Protein AF-0000000075745213 (afdb_homodimer)

Structure (mmCIF, N/CA/C/O backbone):
data_AF-0000000075745213-model_v1
#
loop_
_entity.id
_entity.type
_entity.pdbx_description
1 polymer 'Glyoxalase/bleomycin resistance protein/dioxygenase'
#
loop_
_atom_site.group_PDB
_atom_site.id
_atom_site.type_symbol
_atom_site.label_atom_id
_atom_site.label_alt_id
_atom_site.label_comp_id
_atom_site.label_asym_id
_atom_site.label_entity_id
_atom_site.label_seq_id
_atom_site.pdbx_PDB_ins_code
_atom_site.Cartn_x
_atom_site.Cartn_y
_atom_site.Cartn_z
_atom_site.occupancy
_atom_site.B_iso_or_equiv
_atom_site.auth_seq_id
_atom_site.auth_comp_id
_atom_site.auth_asym_id
_atom_site.auth_atom_id
_atom_site.pdbx_PDB_model_num
ATOM 1 N N . MET A 1 1 ? 11.75 7.73 -23.688 1 23.45 1 MET A N 1
ATOM 2 C CA . MET A 1 1 ? 10.43 7.117 -23.641 1 23.45 1 MET A CA 1
ATOM 3 C C . MET A 1 1 ? 9.812 7.258 -22.25 1 23.45 1 MET A C 1
ATOM 5 O O . MET A 1 1 ? 10.445 6.922 -21.25 1 23.45 1 MET A O 1
ATOM 9 N N . GLY A 1 2 ? 9.102 8.305 -22.047 1 29.55 2 GLY A N 1
ATOM 10 C CA . GLY A 1 2 ? 8.523 8.914 -20.859 1 29.55 2 GLY A CA 1
ATOM 11 C C . GLY A 1 2 ? 7.77 7.926 -19.984 1 29.55 2 GLY A C 1
ATOM 12 O O . GLY A 1 2 ? 7.156 6.984 -20.5 1 29.55 2 GLY A O 1
ATOM 13 N N . PHE A 1 3 ? 8.359 7.555 -19 1 33.81 3 PHE A N 1
ATOM 14 C CA . PHE A 1 3 ? 7.562 6.742 -18.078 1 33.81 3 PHE A CA 1
ATOM 15 C C . PHE A 1 3 ? 6.105 7.18 -18.094 1 33.81 3 PHE A C 1
ATOM 17 O O . PHE A 1 3 ? 5.781 8.297 -17.703 1 33.81 3 PHE A O 1
ATOM 24 N N . ASP A 1 4 ? 5.555 7.051 -19.25 1 36.12 4 ASP A N 1
ATOM 25 C CA . ASP A 1 4 ? 4.125 7.324 -19.344 1 36.12 4 ASP A CA 1
ATOM 26 C C . ASP A 1 4 ? 3.359 6.633 -18.219 1 36.12 4 ASP A C 1
ATOM 28 O O . ASP A 1 4 ? 3.33 5.402 -18.141 1 36.12 4 ASP A O 1
ATOM 32 N N . ILE A 1 5 ? 3.465 7.211 -17.172 1 39.88 5 ILE A N 1
ATOM 33 C CA . ILE A 1 5 ? 2.631 6.75 -16.062 1 39.88 5 ILE A CA 1
ATOM 34 C C . ILE A 1 5 ? 1.438 5.969 -16.609 1 39.88 5 ILE A C 1
ATOM 36 O O . ILE A 1 5 ? 0.817 5.184 -15.891 1 39.88 5 ILE A O 1
ATOM 40 N N . TRP A 1 6 ? 1.142 6.477 -17.828 1 39.31 6 TRP A N 1
ATOM 41 C CA . TRP A 1 6 ? -0.02 5.941 -18.531 1 39.31 6 TRP A CA 1
ATOM 42 C C . TRP A 1 6 ? 0.169 4.465 -18.859 1 39.31 6 TRP A C 1
ATOM 44 O O . TRP A 1 6 ? -0.769 3.793 -19.297 1 39.31 6 TRP A O 1
ATOM 54 N N . ARG A 1 7 ? 1.381 4.242 -19.047 1 41.44 7 ARG A N 1
ATOM 55 C CA . ARG A 1 7 ? 1.422 2.814 -19.359 1 41.44 7 ARG A CA 1
ATOM 56 C C . ARG A 1 7 ? 1.083 1.982 -18.125 1 41.44 7 ARG A C 1
ATOM 58 O O . ARG A 1 7 ? 1.632 0.895 -17.938 1 41.44 7 ARG A O 1
ATOM 65 N N . LEU A 1 8 ? 1.161 2.66 -16.922 1 46.31 8 LEU A N 1
ATOM 66 C CA . LEU A 1 8 ? 0.442 1.821 -15.969 1 46.31 8 LEU A CA 1
ATOM 67 C C . LEU A 1 8 ? -0.716 1.098 -16.656 1 46.31 8 LEU A C 1
ATOM 69 O O . LEU A 1 8 ? -1.605 1.736 -17.219 1 46.31 8 LEU A O 1
ATOM 73 N N . PRO A 1 9 ? -0.281 0.034 -17.297 1 44.06 9 PRO A N 1
ATOM 74 C CA . PRO A 1 9 ? -0.785 -0.887 -18.312 1 44.06 9 PRO A CA 1
ATOM 75 C C . PRO A 1 9 ? -2.287 -1.132 -18.203 1 44.06 9 PRO A C 1
ATOM 77 O O . PRO A 1 9 ? -2.875 -0.896 -17.141 1 44.06 9 PRO A O 1
ATOM 80 N N . SER A 1 10 ? -2.822 -1.479 -19.203 1 49.84 10 SER A N 1
ATOM 81 C CA . SER A 1 10 ? -4.039 -2.211 -19.547 1 49.84 10 SER A CA 1
ATOM 82 C C . SER A 1 10 ? -4.484 -3.105 -18.391 1 49.84 10 SER A C 1
ATOM 84 O O . SER A 1 10 ? -5.66 -3.447 -18.281 1 49.84 10 SER A O 1
ATOM 86 N N . ILE A 1 11 ? -3.418 -3.191 -17.578 1 55 11 ILE A N 1
ATOM 87 C CA . ILE A 1 11 ? -3.803 -4.098 -16.5 1 55 11 ILE A CA 1
ATOM 88 C C . ILE A 1 11 ? -4.766 -3.387 -15.539 1 55 11 ILE A C 1
ATOM 90 O O . ILE A 1 11 ? -5.688 -4.008 -15.008 1 55 11 ILE A O 1
ATOM 94 N N . PHE A 1 12 ? -4.395 -2.082 -15.289 1 56.53 12 PHE A N 1
ATOM 95 C CA . PHE A 1 12 ? -5.23 -1.345 -14.359 1 56.53 12 PHE A CA 1
ATOM 96 C C . PHE A 1 12 ? -6.48 -0.815 -15.047 1 56.53 12 PHE A C 1
ATOM 98 O O . PHE A 1 12 ? -7.449 -0.43 -14.391 1 56.53 12 PHE A O 1
ATOM 105 N N . THR A 1 13 ? -6.27 -0.576 -16.266 1 52.66 13 THR A N 1
ATOM 106 C CA . THR A 1 13 ? -7.41 -0.065 -17.016 1 52.66 13 THR A CA 1
ATOM 107 C C . THR A 1 13 ? -8.344 -1.203 -17.422 1 52.66 13 THR A C 1
ATOM 109 O O . THR A 1 13 ? -9.43 -0.962 -17.938 1 52.66 13 THR A O 1
ATOM 112 N N . SER A 1 14 ? -7.719 -2.381 -17.328 1 49.06 14 SER A N 1
ATOM 113 C CA . SER A 1 14 ? -8.641 -3.445 -17.719 1 49.06 14 SER A CA 1
ATOM 114 C C . SER A 1 14 ? -9.773 -3.576 -16.703 1 49.06 14 SER A C 1
ATOM 116 O O . SER A 1 14 ? -9.57 -3.391 -15.5 1 49.06 14 SER A O 1
ATOM 118 N N . THR A 1 15 ? -10.867 -3.188 -17.141 1 48.25 15 THR A N 1
ATOM 119 C CA . THR A 1 15 ? -12.125 -3.398 -16.422 1 48.25 15 THR A CA 1
ATOM 120 C C . THR A 1 15 ? -12.094 -4.707 -15.641 1 48.25 15 THR A C 1
ATOM 122 O O . THR A 1 15 ? -12.961 -4.957 -14.805 1 48.25 15 THR A O 1
ATOM 125 N N . ALA A 1 16 ? -11.195 -5.402 -15.945 1 49.12 16 ALA A N 1
ATOM 126 C CA . ALA A 1 16 ? -11.281 -6.715 -15.305 1 49.12 16 ALA A CA 1
ATOM 127 C C . ALA A 1 16 ? -11.047 -6.602 -13.797 1 49.12 16 ALA A C 1
ATOM 129 O O . ALA A 1 16 ? -11.602 -7.387 -13.023 1 49.12 16 ALA A O 1
ATOM 130 N N . TRP A 1 17 ? -10.359 -5.496 -13.484 1 57.81 17 TRP A N 1
ATOM 131 C CA . TRP A 1 17 ? -10.086 -5.426 -12.047 1 57.81 17 TRP A CA 1
ATOM 132 C C . TRP A 1 17 ? -11.062 -4.484 -11.359 1 57.81 17 TRP A C 1
ATOM 134 O O . TRP A 1 17 ? -11.07 -4.375 -10.133 1 57.81 17 TRP A O 1
ATOM 144 N N . GLY A 1 18 ? -11.812 -3.896 -12.234 1 60.19 18 GLY A N 1
ATOM 145 C CA . GLY A 1 18 ? -12.836 -3.018 -11.68 1 60.19 18 GLY A CA 1
ATOM 146 C C . GLY A 1 18 ? -12.281 -1.675 -11.234 1 60.19 18 GLY A C 1
ATOM 147 O O . GLY A 1 18 ? -12.953 -0.932 -10.516 1 60.19 18 GLY A O 1
ATOM 148 N N . TRP A 1 19 ? -10.984 -1.483 -11.617 1 65.38 19 TRP A N 1
ATOM 149 C CA . TRP A 1 19 ? -10.445 -0.188 -11.211 1 65.38 19 TRP A CA 1
ATOM 150 C C . TRP A 1 19 ? -10.734 0.875 -12.266 1 65.38 19 TRP A C 1
ATOM 152 O O . TRP A 1 19 ? -10.641 0.607 -13.469 1 65.38 19 TRP A O 1
ATOM 162 N N . HIS A 1 20 ? -11.297 1.911 -11.789 1 69.75 20 HIS A N 1
ATOM 163 C CA . HIS A 1 20 ? -11.57 3.037 -12.672 1 69.75 20 HIS A CA 1
ATOM 164 C C . HIS A 1 20 ? -10.773 4.27 -12.266 1 69.75 20 HIS A C 1
ATOM 166 O O . HIS A 1 20 ? -10.844 4.707 -11.117 1 69.75 20 HIS A O 1
ATOM 172 N N . LYS A 1 21 ? -10.016 4.645 -13.305 1 73.94 21 LYS A N 1
ATOM 173 C CA . LYS A 1 21 ? -9.25 5.863 -13.07 1 73.94 21 LYS A CA 1
ATOM 174 C C . LYS A 1 21 ? -10.164 7.066 -12.891 1 73.94 21 LYS A C 1
ATOM 176 O O . LYS A 1 21 ? -11.141 7.227 -13.625 1 73.94 21 LYS A O 1
ATOM 181 N N . ARG A 1 22 ? -9.734 7.867 -11.891 1 75.5 22 ARG A N 1
ATOM 182 C CA . ARG A 1 22 ? -10.453 9.133 -11.75 1 75.5 22 ARG A CA 1
ATOM 183 C C . ARG A 1 22 ? -10.102 10.094 -12.883 1 75.5 22 ARG A C 1
ATOM 185 O O . ARG A 1 22 ? -8.93 10.242 -13.234 1 75.5 22 ARG A O 1
ATOM 192 N N . THR A 1 23 ? -11.109 10.664 -13.375 1 69.06 23 THR A N 1
ATOM 193 C CA . THR A 1 23 ? -10.93 11.523 -14.547 1 69.06 23 THR A CA 1
ATOM 194 C C . THR A 1 23 ? -10.453 12.906 -14.133 1 69.06 23 THR A C 1
ATOM 196 O O . THR A 1 23 ? -9.773 13.594 -14.906 1 69.06 23 THR A O 1
ATOM 199 N N . SER A 1 24 ? -10.781 13.305 -13.023 1 71.88 24 SER A N 1
ATOM 200 C CA . SER A 1 24 ? -10.438 14.664 -12.617 1 71.88 24 SER A CA 1
ATOM 201 C C . SER A 1 24 ? -9.156 14.68 -11.789 1 71.88 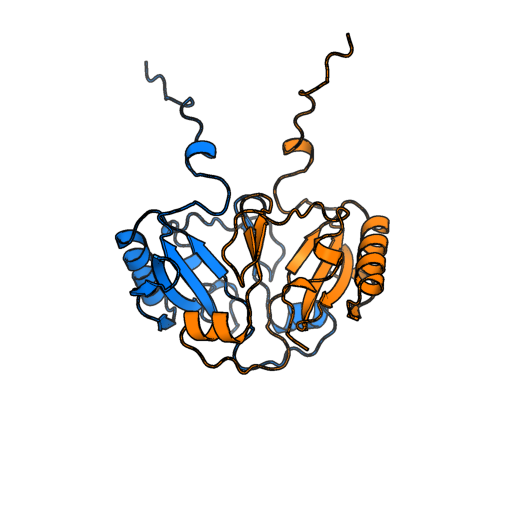24 SER A C 1
ATOM 203 O O . SER A 1 24 ? -9.188 14.484 -10.57 1 71.88 24 SER A O 1
ATOM 205 N N . ALA A 1 25 ? -8.047 14.258 -12.344 1 68.88 25 ALA A N 1
ATOM 206 C CA . ALA A 1 25 ? -6.785 14.297 -11.609 1 68.88 25 ALA A CA 1
ATOM 207 C C . ALA A 1 25 ? -5.797 15.25 -12.273 1 68.88 25 ALA A C 1
ATOM 209 O O . ALA A 1 25 ? -5.82 15.43 -13.492 1 68.88 25 ALA A O 1
ATOM 210 N N . PRO A 1 26 ? -5.027 15.891 -11.367 1 73.19 26 PRO A N 1
ATOM 211 C CA . PRO A 1 26 ? -3.973 16.719 -11.953 1 73.19 26 PRO A CA 1
ATOM 212 C C . PRO A 1 26 ? -3.045 15.938 -12.875 1 73.19 26 PRO A C 1
ATOM 214 O O . PRO A 1 26 ? -2.971 14.711 -12.789 1 73.19 26 PRO A O 1
ATOM 217 N N . PRO A 1 27 ? -2.449 16.703 -13.75 1 75.69 27 PRO A N 1
ATOM 218 C CA . PRO A 1 27 ? -1.494 16.031 -14.633 1 75.69 27 PRO A CA 1
ATOM 219 C C . PRO A 1 27 ? -0.355 15.359 -13.867 1 75.69 27 PRO A C 1
ATOM 221 O O . PRO A 1 27 ? 0.088 15.875 -12.836 1 75.69 27 PRO A O 1
ATOM 224 N N . GLY A 1 28 ? 0.018 14.188 -14.281 1 76.38 28 GLY A N 1
ATOM 225 C CA . GLY A 1 28 ? 1.191 13.531 -13.727 1 76.38 28 GLY A CA 1
ATOM 226 C C . GLY A 1 28 ? 0.86 12.547 -12.625 1 76.38 28 GLY A C 1
ATOM 227 O O . GLY A 1 28 ? 1.749 11.875 -12.094 1 76.38 28 GLY A O 1
ATOM 228 N N . ILE A 1 29 ? -0.406 12.656 -12.242 1 80.56 29 ILE A N 1
ATOM 229 C CA . ILE A 1 29 ? -0.808 11.703 -11.211 1 80.56 29 ILE A CA 1
ATOM 230 C C . ILE A 1 29 ? -2.143 11.062 -11.594 1 80.56 29 ILE A C 1
ATOM 232 O O . ILE A 1 29 ? -2.992 11.711 -12.211 1 80.56 29 ILE A O 1
ATOM 236 N N . ALA A 1 30 ? -2.324 9.781 -11.305 1 80.06 30 ALA A N 1
ATOM 237 C CA . ALA A 1 30 ? -3.58 9.07 -11.508 1 80.06 30 ALA A CA 1
ATOM 238 C C . ALA A 1 30 ? -4.109 8.508 -10.188 1 80.06 30 ALA A C 1
ATOM 240 O O . ALA A 1 30 ? -3.342 7.984 -9.375 1 80.06 30 ALA A O 1
ATOM 241 N N . PHE A 1 31 ? -5.367 8.711 -10.078 1 82.31 31 PHE A N 1
ATOM 242 C CA . PHE A 1 31 ? -6.023 8.18 -8.891 1 82.31 31 PHE A CA 1
ATOM 243 C C . PHE A 1 31 ? -6.984 7.055 -9.258 1 82.31 31 PHE A C 1
ATOM 245 O O . PHE A 1 31 ? -7.754 7.18 -10.211 1 82.31 31 PHE A O 1
ATOM 252 N N . PHE A 1 32 ? -6.918 5.98 -8.453 1 78.56 32 PHE A N 1
ATOM 253 C CA . PHE A 1 32 ? -7.836 4.855 -8.555 1 78.56 32 PHE A CA 1
ATOM 254 C C . PHE A 1 32 ? -8.547 4.613 -7.23 1 78.56 32 PHE A C 1
ATOM 256 O O . PHE A 1 32 ? -7.953 4.074 -6.293 1 78.56 32 PHE A O 1
ATOM 263 N N . PRO A 1 33 ? -9.82 5.043 -7.277 1 75.44 33 PRO A N 1
ATOM 264 C CA . PRO A 1 33 ? -10.578 4.746 -6.059 1 75.44 33 PRO A CA 1
ATOM 265 C C . PRO A 1 33 ? -10.742 3.246 -5.82 1 75.44 33 PRO A C 1
ATOM 267 O O . PRO A 1 33 ? -11.008 2.492 -6.758 1 75.44 33 PRO A O 1
ATOM 270 N N . LEU A 1 34 ? -10.375 2.918 -4.676 1 73.56 34 LEU A N 1
ATOM 271 C CA . LEU A 1 34 ? -10.609 1.552 -4.219 1 73.56 34 LEU A CA 1
ATOM 272 C C . LEU A 1 34 ? -11.75 1.503 -3.209 1 73.56 34 LEU A C 1
ATOM 274 O O . LEU A 1 34 ? -12.633 2.361 -3.225 1 73.56 34 LEU A O 1
ATOM 278 N N . GLN A 1 35 ? -11.875 0.386 -2.615 1 66.25 35 GLN A N 1
ATOM 279 C CA . GLN A 1 35 ? -12.938 0.296 -1.618 1 66.25 35 GLN A CA 1
ATOM 280 C C . GLN A 1 35 ? -12.5 0.915 -0.293 1 66.25 35 GLN A C 1
ATOM 282 O O . GLN A 1 35 ? -11.953 0.226 0.569 1 66.25 35 GLN A O 1
ATOM 287 N N . GLY A 1 36 ? -12.672 2.334 -0.126 1 66.38 36 GLY A N 1
ATOM 288 C CA . GLY A 1 36 ? -12.359 3.051 1.101 1 66.38 36 GLY A CA 1
ATOM 289 C C . GLY A 1 36 ? -10.984 3.688 1.087 1 66.38 36 GLY A C 1
ATOM 290 O O . GLY A 1 36 ? -10.617 4.41 2.018 1 66.38 36 GLY A O 1
ATOM 291 N N . SER A 1 37 ? -10.203 3.365 0.161 1 77.06 37 SER A N 1
ATOM 292 C CA . SER A 1 37 ? -8.914 3.992 -0.078 1 77.06 37 SER A CA 1
ATOM 293 C C . SER A 1 37 ? -8.688 4.25 -1.564 1 77.06 37 SER A C 1
ATOM 295 O O . SER A 1 37 ? -9.57 3.998 -2.383 1 77.06 37 SER A O 1
ATOM 297 N N . TRP A 1 38 ? -7.562 4.973 -1.826 1 80.44 38 TRP A N 1
ATOM 298 C CA . TRP A 1 38 ? -7.203 5.227 -3.217 1 80.44 38 TRP A CA 1
ATOM 299 C C . TRP A 1 38 ? -5.777 4.766 -3.504 1 80.44 38 TRP A C 1
ATOM 301 O O . TRP A 1 38 ? -4.93 4.754 -2.609 1 80.44 38 TRP A O 1
ATOM 311 N N . LEU A 1 39 ? -5.633 4.316 -4.652 1 81.06 39 LEU A N 1
ATOM 312 C CA . LEU A 1 39 ? -4.293 4.113 -5.195 1 81.06 39 LEU A CA 1
ATOM 313 C C . LEU A 1 39 ? -3.895 5.277 -6.102 1 81.06 39 LEU A C 1
ATOM 315 O O . LEU A 1 39 ? -4.625 5.625 -7.027 1 81.06 39 LEU A O 1
ATOM 319 N N . ALA A 1 40 ? -2.84 5.855 -5.73 1 85.06 40 ALA A N 1
ATOM 320 C CA . ALA A 1 40 ? -2.295 6.914 -6.578 1 85.06 40 ALA A CA 1
ATOM 321 C C . ALA A 1 40 ? -1.027 6.449 -7.289 1 85.06 40 ALA A C 1
ATOM 323 O O . ALA A 1 40 ? -0.173 5.793 -6.684 1 85.06 40 ALA A O 1
ATOM 324 N N . LEU A 1 41 ? -0.998 6.738 -8.523 1 83.81 41 LEU A N 1
ATOM 325 C CA . LEU A 1 41 ? 0.211 6.488 -9.305 1 83.81 41 LEU A CA 1
ATOM 326 C C . LEU A 1 41 ? 0.922 7.797 -9.641 1 83.81 41 LEU A C 1
ATOM 328 O O . LEU A 1 41 ? 0.308 8.719 -10.172 1 83.81 41 LEU A O 1
ATOM 332 N N . TYR A 1 42 ? 2.096 7.801 -9.32 1 87.56 42 TYR A N 1
ATOM 333 C CA . TYR A 1 42 ? 2.918 9 -9.406 1 87.56 42 TYR A CA 1
ATOM 334 C C . TYR A 1 42 ? 4.344 8.656 -9.82 1 87.56 42 TYR A C 1
ATOM 336 O O . TYR A 1 42 ? 4.805 7.535 -9.602 1 87.56 42 TYR A O 1
ATOM 344 N N . ARG A 1 43 ? 4.977 9.602 -10.523 1 87.62 43 ARG A N 1
ATOM 345 C CA . ARG A 1 43 ? 6.363 9.352 -10.898 1 87.62 43 ARG A CA 1
ATOM 346 C C . ARG A 1 43 ? 7.242 9.18 -9.664 1 87.62 43 ARG A C 1
ATOM 348 O O . ARG A 1 43 ? 7.102 9.922 -8.695 1 87.62 43 ARG A O 1
ATOM 355 N N . ARG A 1 44 ? 8.148 8.234 -9.781 1 90.88 44 ARG A N 1
ATOM 356 C CA . ARG A 1 44 ? 9.055 7.922 -8.688 1 90.88 44 ARG A CA 1
ATOM 357 C C . ARG A 1 44 ? 9.805 9.164 -8.227 1 90.88 44 ARG A C 1
ATOM 359 O O . ARG A 1 44 ? 9.867 9.453 -7.023 1 90.88 44 ARG A O 1
ATOM 366 N N . GLU A 1 45 ? 10.398 9.922 -9.188 1 92.69 45 GLU A N 1
ATOM 367 C CA . GLU A 1 45 ? 11.195 11.102 -8.859 1 92.69 45 GLU A CA 1
ATOM 368 C C . GLU A 1 45 ? 10.344 12.164 -8.18 1 92.69 45 GLU A C 1
ATOM 370 O O . GLU A 1 45 ? 10.805 12.844 -7.262 1 92.69 45 GLU A O 1
ATOM 375 N N . GLU A 1 46 ? 9.156 12.289 -8.625 1 91.19 46 GLU A N 1
ATOM 376 C CA . GLU A 1 46 ? 8.266 13.289 -8.047 1 91.19 46 GLU A CA 1
ATOM 377 C C . GLU A 1 46 ? 7.828 12.898 -6.637 1 91.19 46 GLU A C 1
ATOM 379 O O . GLU A 1 46 ? 7.734 13.75 -5.75 1 91.19 46 GLU A O 1
ATOM 384 N N . LEU A 1 47 ? 7.555 11.641 -6.473 1 92.38 47 LEU A N 1
ATOM 385 C CA . LEU A 1 47 ? 7.188 11.164 -5.141 1 92.38 47 LEU A CA 1
ATOM 386 C C . LEU A 1 47 ? 8.352 11.328 -4.168 1 92.38 47 LEU A C 1
ATOM 388 O O . LEU A 1 47 ? 8.156 11.766 -3.031 1 92.38 47 LEU A O 1
ATOM 392 N N . ALA A 1 48 ? 9.531 10.984 -4.617 1 94.94 48 ALA A N 1
ATOM 393 C CA . ALA A 1 48 ? 10.719 11.141 -3.783 1 94.94 48 ALA A CA 1
ATOM 394 C C . ALA A 1 48 ? 10.93 12.602 -3.398 1 94.94 48 ALA A C 1
ATOM 396 O O . ALA A 1 48 ? 11.219 12.914 -2.238 1 94.94 48 ALA A O 1
ATOM 397 N N . ALA A 1 49 ? 10.766 13.484 -4.328 1 94.12 49 ALA A N 1
ATOM 398 C CA . ALA A 1 49 ? 10.891 14.914 -4.074 1 94.12 49 ALA A CA 1
ATOM 399 C C . ALA A 1 49 ? 9.844 15.391 -3.076 1 94.12 49 ALA A C 1
ATOM 401 O O . ALA A 1 49 ? 10.148 16.172 -2.17 1 94.12 49 ALA A O 1
ATOM 402 N N . ASP A 1 50 ? 8.656 14.859 -3.26 1 92.75 50 ASP A N 1
ATOM 403 C CA . ASP A 1 50 ? 7.57 15.227 -2.352 1 92.75 50 ASP A CA 1
ATOM 404 C C . ASP A 1 50 ? 7.887 14.789 -0.922 1 92.75 50 ASP A C 1
ATOM 406 O O . ASP A 1 50 ? 7.574 15.508 0.031 1 92.75 50 ASP A O 1
ATOM 410 N N . ALA A 1 51 ? 8.508 13.695 -0.772 1 94.25 51 ALA A N 1
ATOM 411 C CA . ALA A 1 51 ? 8.844 13.148 0.539 1 94.25 51 ALA A CA 1
ATOM 412 C C . ALA A 1 51 ? 10.156 13.727 1.057 1 94.25 51 ALA A C 1
ATOM 414 O O . ALA A 1 51 ? 10.484 13.594 2.238 1 94.25 51 ALA A O 1
ATOM 415 N N . GLY A 1 52 ? 10.898 14.32 0.167 1 93.19 52 GLY A N 1
ATOM 416 C CA . GLY A 1 52 ? 12.164 14.898 0.572 1 93.19 52 GLY A CA 1
ATOM 417 C C . GLY A 1 52 ? 13.281 13.883 0.69 1 93.19 52 GLY A C 1
ATOM 418 O O . GLY A 1 52 ? 14.141 13.992 1.564 1 93.19 52 GLY A O 1
ATOM 419 N N . VAL A 1 53 ? 13.266 12.836 -0.097 1 95.12 53 VAL A N 1
ATOM 420 C CA . VAL A 1 53 ? 14.297 11.805 -0.056 1 95.12 53 VAL A CA 1
ATOM 421 C C . VAL A 1 53 ? 14.875 11.602 -1.453 1 95.12 53 VAL A C 1
ATOM 423 O O . VAL A 1 53 ? 14.32 12.086 -2.441 1 95.12 53 VAL A O 1
ATOM 426 N N . ALA A 1 54 ? 16 10.891 -1.473 1 95.94 54 ALA A N 1
ATOM 427 C CA . ALA A 1 54 ? 16.562 10.516 -2.768 1 95.94 54 ALA A CA 1
ATOM 428 C C . ALA A 1 54 ? 15.68 9.477 -3.461 1 95.94 54 ALA A C 1
ATOM 430 O O . ALA A 1 54 ? 15.148 8.57 -2.811 1 95.94 54 ALA A O 1
ATOM 431 N N . ALA A 1 55 ? 15.617 9.547 -4.75 1 94.81 55 ALA A N 1
ATOM 432 C CA . ALA A 1 55 ? 14.734 8.68 -5.523 1 94.81 55 ALA A CA 1
ATOM 433 C C . ALA A 1 55 ? 15.367 7.305 -5.742 1 94.81 55 ALA A C 1
ATOM 435 O O . ALA A 1 55 ? 14.695 6.363 -6.164 1 94.81 55 ALA A O 1
ATOM 436 N N . THR A 1 56 ? 16.547 7.184 -5.453 1 94.44 56 THR A N 1
ATOM 437 C CA . THR A 1 56 ? 17.281 5.949 -5.75 1 94.44 56 THR A CA 1
ATOM 438 C C . THR A 1 56 ? 16.875 4.844 -4.777 1 94.44 56 THR A C 1
ATOM 440 O O . THR A 1 56 ? 16.703 5.09 -3.584 1 94.44 56 THR A O 1
ATOM 443 N N . GLY A 1 57 ? 16.703 3.682 -5.262 1 92.56 57 GLY A N 1
ATOM 444 C CA . GLY A 1 57 ? 16.406 2.467 -4.516 1 92.56 57 GLY A CA 1
ATOM 445 C C . GLY A 1 57 ? 16.562 1.206 -5.348 1 92.56 57 GLY A C 1
ATOM 446 O O . GLY A 1 57 ? 16.625 1.269 -6.574 1 92.56 57 GLY A O 1
ATOM 447 N N . SER A 1 58 ? 16.797 0.134 -4.633 1 91.94 58 SER A N 1
ATOM 448 C CA . SER A 1 58 ? 16.953 -1.127 -5.348 1 91.94 58 SER A CA 1
ATOM 449 C C . SER A 1 58 ? 16.547 -2.312 -4.484 1 91.94 58 SER A C 1
ATOM 451 O O . SER A 1 58 ? 16.516 -2.207 -3.256 1 91.94 58 SER A O 1
ATOM 453 N N . GLY A 1 59 ? 16.141 -3.389 -5.246 1 91.94 59 GLY A N 1
ATOM 454 C CA . GLY A 1 59 ? 15.797 -4.617 -4.547 1 91.94 59 GLY A CA 1
ATOM 455 C C . GLY A 1 59 ? 14.367 -4.625 -4.035 1 91.94 59 GLY A C 1
ATOM 456 O O . GLY A 1 59 ? 13.516 -3.895 -4.543 1 91.94 59 GLY A O 1
ATOM 457 N N . PHE A 1 60 ? 14.211 -5.477 -3.092 1 93.88 60 PHE A N 1
ATOM 458 C CA . PHE A 1 60 ? 12.875 -5.695 -2.549 1 93.88 60 PHE A CA 1
ATOM 459 C C . PHE A 1 60 ? 12.438 -4.508 -1.706 1 93.88 60 PHE A C 1
ATOM 461 O O . PHE A 1 60 ? 13.133 -4.105 -0.771 1 93.88 60 PHE A O 1
ATOM 468 N N . SER A 1 61 ? 11.211 -3.869 -1.989 1 92.31 61 SER A N 1
ATOM 469 C CA . SER A 1 61 ? 10.68 -2.693 -1.305 1 92.31 61 SER A CA 1
ATOM 470 C C . SER A 1 61 ? 10.094 -3.062 0.052 1 92.31 61 SER A C 1
ATOM 472 O O . SER A 1 61 ? 9.812 -2.186 0.872 1 92.31 61 SER A O 1
ATOM 474 N N . ALA A 1 62 ? 9.867 -4.352 0.262 1 91.94 62 ALA A N 1
ATOM 475 C CA . ALA A 1 62 ? 9.211 -4.875 1.461 1 91.94 62 ALA A CA 1
ATOM 476 C C . ALA A 1 62 ? 7.742 -4.465 1.506 1 91.94 62 ALA A C 1
ATOM 478 O O . ALA A 1 62 ? 7.16 -4.34 2.586 1 91.94 62 ALA A O 1
ATOM 479 N N . ILE A 1 63 ? 7.16 -4.145 0.387 1 92.94 63 ILE A N 1
ATOM 480 C CA . ILE A 1 63 ? 5.734 -3.867 0.247 1 92.94 63 ILE A CA 1
ATOM 481 C C . ILE A 1 63 ? 5.18 -4.617 -0.961 1 92.94 63 ILE A C 1
ATOM 483 O O . ILE A 1 63 ? 5.797 -4.629 -2.029 1 92.94 63 ILE A O 1
ATOM 487 N N . THR A 1 64 ? 4.082 -5.293 -0.768 1 93.38 64 THR A N 1
ATOM 488 C CA . THR A 1 64 ? 3.311 -5.867 -1.865 1 93.38 64 THR A CA 1
ATOM 489 C C . THR A 1 64 ? 1.865 -5.383 -1.824 1 93.38 64 THR A C 1
ATOM 491 O O . THR A 1 64 ? 1.364 -4.996 -0.766 1 93.38 64 THR A O 1
ATOM 494 N N . LEU A 1 65 ? 1.316 -5.289 -2.959 1 89.06 65 LEU A N 1
ATOM 495 C CA . LEU A 1 65 ? -0.104 -4.98 -3.09 1 89.06 65 LEU A CA 1
ATOM 496 C C . LEU A 1 65 ? -0.908 -6.242 -3.387 1 89.06 65 LEU A C 1
ATOM 498 O O . LEU A 1 65 ? -0.666 -6.918 -4.391 1 89.06 65 LEU A O 1
ATOM 502 N N . ALA A 1 66 ? -1.84 -6.488 -2.479 1 90.44 66 ALA A N 1
ATOM 503 C CA . ALA A 1 66 ? -2.59 -7.73 -2.633 1 90.44 66 ALA A CA 1
ATOM 504 C C . ALA A 1 66 ? -3.953 -7.477 -3.268 1 90.44 66 ALA A C 1
ATOM 506 O O . ALA A 1 66 ? -4.672 -6.559 -2.861 1 90.44 66 ALA A O 1
ATOM 507 N N . HIS A 1 67 ? -4.215 -8.211 -4.234 1 86 67 HIS A N 1
ATOM 508 C CA . HIS A 1 67 ? -5.516 -8.273 -4.887 1 86 67 HIS A CA 1
ATOM 509 C C . HIS A 1 67 ? -6.203 -9.609 -4.621 1 86 67 HIS A C 1
ATOM 511 O O . HIS A 1 67 ? -5.809 -10.633 -5.18 1 86 67 HIS A O 1
ATOM 517 N N . ASN A 1 68 ? -7.227 -9.492 -3.824 1 87.75 68 ASN A N 1
ATOM 518 C CA . ASN A 1 68 ? -7.938 -10.719 -3.475 1 87.75 68 ASN A CA 1
ATOM 519 C C . ASN A 1 68 ? -9.07 -11.008 -4.457 1 87.75 68 ASN A C 1
ATOM 521 O O . ASN A 1 68 ? -9.781 -10.094 -4.871 1 87.75 68 ASN A O 1
ATOM 525 N N . VAL A 1 69 ? -9.211 -12.305 -4.773 1 86.5 69 VAL A N 1
ATOM 526 C CA . VAL A 1 69 ? -10.25 -12.734 -5.695 1 86.5 69 VAL A CA 1
ATOM 527 C C . VAL A 1 69 ? -11.055 -13.875 -5.066 1 86.5 69 VAL A C 1
ATOM 529 O O . VAL A 1 69 ? -10.797 -14.273 -3.93 1 86.5 69 VAL A O 1
ATOM 532 N N . HIS A 1 70 ? -12.008 -14.398 -5.852 1 89.19 70 HIS A N 1
ATOM 533 C CA . HIS A 1 70 ? -13.031 -15.227 -5.215 1 89.19 70 HIS A CA 1
ATOM 534 C C . HIS A 1 70 ? -12.781 -16.703 -5.457 1 89.19 70 HIS A C 1
ATOM 536 O O . HIS A 1 70 ? -13.508 -17.562 -4.938 1 89.19 70 HIS A O 1
ATOM 542 N N . SER A 1 71 ? -11.797 -17.016 -6.281 1 92.56 71 SER A N 1
ATOM 543 C CA . SER A 1 71 ? -11.516 -18.422 -6.566 1 92.56 71 SER A CA 1
ATOM 544 C C . SER A 1 71 ? -10.086 -18.609 -7.074 1 92.56 71 SER A C 1
ATOM 546 O O . SER A 1 71 ? -9.438 -17.656 -7.477 1 92.56 71 SER A O 1
ATOM 548 N N . GLU A 1 72 ? -9.703 -19.906 -7.027 1 96.62 72 GLU A N 1
ATOM 549 C CA . GLU A 1 72 ? -8.383 -20.234 -7.57 1 96.62 72 GLU A CA 1
ATOM 550 C C . GLU A 1 72 ? -8.312 -19.938 -9.062 1 96.62 72 GLU A C 1
ATOM 552 O O . GLU A 1 72 ? -7.297 -19.438 -9.555 1 96.62 72 GLU A O 1
ATOM 557 N N . ALA A 1 73 ? -9.359 -20.25 -9.734 1 95.56 73 ALA A N 1
ATOM 558 C CA . ALA A 1 73 ? -9.414 -20 -11.164 1 95.56 73 ALA A CA 1
ATOM 559 C C . ALA A 1 73 ? -9.242 -18.5 -11.469 1 95.56 73 ALA A C 1
ATOM 561 O O . ALA A 1 73 ? -8.602 -18.141 -12.453 1 95.56 73 ALA A O 1
ATOM 562 N N . GLU A 1 74 ? -9.758 -17.656 -10.633 1 90.25 74 GLU A N 1
ATOM 563 C CA . GLU A 1 74 ? -9.641 -16.203 -10.82 1 90.25 74 GLU A CA 1
ATOM 564 C C . GLU A 1 74 ? -8.211 -15.734 -10.57 1 90.25 74 GLU A C 1
ATOM 566 O O . GLU A 1 74 ? -7.742 -14.789 -11.211 1 90.25 74 GLU A O 1
ATOM 571 N N . VAL A 1 75 ? -7.559 -16.422 -9.633 1 93.25 75 VAL A N 1
ATOM 572 C CA . VAL A 1 75 ? -6.148 -16.109 -9.438 1 93.25 75 VAL A CA 1
ATOM 573 C C . VAL A 1 75 ? -5.387 -16.312 -10.75 1 93.25 75 VAL A C 1
ATOM 575 O O . VAL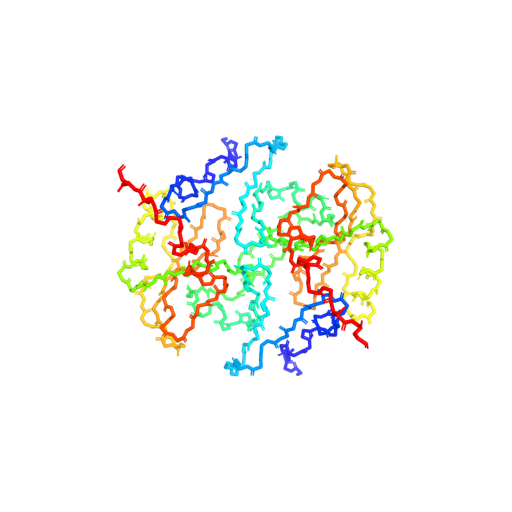 A 1 75 ? -4.676 -15.422 -11.211 1 93.25 75 VAL A O 1
ATOM 578 N N . ASP A 1 76 ? -5.625 -17.453 -11.32 1 94.25 76 ASP A N 1
ATOM 579 C CA . ASP A 1 76 ? -4.945 -17.781 -12.57 1 94.25 76 ASP A CA 1
ATOM 580 C C . ASP A 1 76 ? -5.301 -16.797 -13.672 1 94.25 76 ASP A C 1
ATOM 582 O O . ASP A 1 76 ? -4.43 -16.344 -14.414 1 94.25 76 ASP A O 1
ATOM 586 N N . ALA A 1 77 ? -6.516 -16.484 -13.727 1 89.5 77 ALA A N 1
ATOM 587 C CA . ALA A 1 77 ? -6.992 -15.578 -14.773 1 89.5 77 ALA A CA 1
ATOM 588 C C . ALA A 1 77 ? -6.348 -14.195 -14.648 1 89.5 77 ALA A C 1
ATOM 590 O O . ALA A 1 77 ? -5.91 -13.617 -15.641 1 89.5 77 ALA A O 1
ATOM 591 N N . VAL A 1 78 ? -6.312 -13.719 -13.438 1 87.56 78 VAL A N 1
ATOM 592 C CA . VAL A 1 78 ? -5.762 -12.391 -13.188 1 87.56 78 VAL A CA 1
ATOM 593 C C . VAL A 1 78 ? -4.262 -12.383 -13.484 1 87.56 78 VAL A C 1
ATOM 595 O O . VAL A 1 78 ? -3.748 -11.453 -14.109 1 87.56 78 VAL A O 1
ATOM 598 N N . LEU A 1 79 ? -3.6 -13.422 -13.094 1 90.75 79 LEU A N 1
ATOM 599 C CA . LEU A 1 79 ? -2.168 -13.508 -13.359 1 90.75 79 LEU A CA 1
ATOM 600 C C . LEU A 1 79 ? -1.898 -13.555 -14.859 1 90.75 79 LEU A C 1
ATOM 602 O O . LEU A 1 79 ? -0.986 -12.891 -15.352 1 90.75 79 LEU A O 1
ATOM 606 N N . ASN A 1 80 ? -2.68 -14.289 -15.523 1 89.56 80 ASN A N 1
ATOM 607 C CA . ASN A 1 80 ? -2.549 -14.367 -16.969 1 89.56 80 ASN A CA 1
ATOM 608 C C . ASN A 1 80 ? -2.811 -13.023 -17.641 1 89.56 80 ASN A C 1
ATOM 610 O O . ASN A 1 80 ? -2.088 -12.625 -18.547 1 89.56 80 ASN A O 1
ATOM 614 N N . GLN A 1 81 ? -3.824 -12.391 -17.188 1 84.69 81 GLN A N 1
ATOM 615 C CA . GLN A 1 81 ? -4.156 -11.07 -17.719 1 84.69 81 GLN A CA 1
ATOM 616 C C . GLN A 1 81 ? -3.021 -10.078 -17.484 1 84.69 81 GLN A C 1
ATOM 618 O O . GLN A 1 81 ? -2.682 -9.289 -18.359 1 84.69 81 GLN A O 1
ATOM 623 N N . ALA A 1 82 ? -2.512 -10.102 -16.297 1 85 82 ALA A N 1
ATOM 624 C CA . ALA A 1 82 ? -1.41 -9.211 -15.961 1 85 82 ALA A CA 1
ATOM 625 C C . ALA A 1 82 ? -0.198 -9.453 -16.859 1 85 82 ALA A C 1
ATOM 627 O O . ALA A 1 82 ? 0.401 -8.516 -17.375 1 85 82 ALA A O 1
ATOM 628 N N . THR A 1 83 ? 0.085 -10.695 -17.062 1 87.75 83 THR A N 1
ATOM 629 C CA . THR A 1 83 ? 1.241 -11.047 -17.891 1 87.75 83 THR A CA 1
ATOM 630 C C . THR A 1 83 ? 1.011 -10.664 -19.344 1 87.75 83 THR A C 1
ATOM 632 O O . THR A 1 83 ? 1.917 -10.164 -20.016 1 87.75 83 THR A O 1
ATOM 635 N N . ALA A 1 84 ? -0.142 -10.844 -19.734 1 84.38 84 ALA A N 1
ATOM 636 C CA . ALA A 1 84 ? -0.498 -10.469 -21.109 1 84.38 84 ALA A CA 1
ATOM 637 C C . ALA A 1 84 ? -0.401 -8.961 -21.312 1 84.38 84 ALA A C 1
ATOM 639 O O . ALA A 1 84 ? -0.11 -8.492 -22.406 1 84.38 84 ALA A O 1
ATOM 640 N N . ALA A 1 85 ? -0.633 -8.289 -20.234 1 78.56 85 ALA A N 1
ATOM 641 C CA . ALA A 1 85 ? -0.614 -6.832 -20.297 1 78.56 85 ALA A CA 1
ATOM 642 C C . ALA A 1 85 ? 0.802 -6.297 -20.094 1 78.56 85 ALA A C 1
ATOM 644 O O . ALA A 1 85 ? 1.009 -5.082 -20.047 1 78.56 85 ALA A O 1
ATOM 645 N N . GLY A 1 86 ? 1.736 -7.168 -19.891 1 82.31 86 GLY A N 1
ATOM 646 C CA . GLY A 1 86 ? 3.121 -6.727 -19.875 1 82.31 86 GLY A CA 1
ATOM 647 C C . GLY A 1 86 ? 3.766 -6.84 -18.5 1 82.31 86 GLY A C 1
ATOM 648 O O . GLY A 1 86 ? 4.934 -6.496 -18.328 1 82.31 86 GLY A O 1
ATOM 649 N N . ALA A 1 87 ? 3.02 -7.32 -17.547 1 86.31 87 ALA A N 1
ATOM 650 C CA . ALA A 1 87 ? 3.615 -7.559 -16.234 1 86.31 87 ALA A CA 1
ATOM 651 C C . ALA A 1 87 ? 4.551 -8.766 -16.266 1 86.31 87 ALA A C 1
ATOM 653 O O . ALA A 1 87 ? 4.473 -9.602 -17.172 1 86.31 87 ALA A O 1
ATOM 654 N N . THR A 1 88 ? 5.512 -8.773 -15.352 1 91.62 88 THR A N 1
ATOM 655 C CA . THR A 1 88 ? 6.418 -9.906 -15.203 1 91.62 88 THR A CA 1
ATOM 656 C C . THR A 1 88 ? 5.906 -10.875 -14.141 1 91.62 88 THR A C 1
ATOM 658 O O . THR A 1 88 ? 5.656 -10.484 -13 1 91.62 88 THR A O 1
ATOM 661 N N . LEU A 1 89 ? 5.723 -12.094 -14.547 1 94.31 89 LEU A N 1
ATOM 662 C CA . LEU A 1 89 ? 5.359 -13.117 -13.57 1 94.31 89 LEU A CA 1
ATOM 663 C C . LEU A 1 89 ? 6.516 -13.383 -12.609 1 94.31 89 LEU A C 1
ATOM 665 O O . LEU A 1 89 ? 7.637 -13.664 -13.047 1 94.31 89 LEU A O 1
ATOM 669 N N . ILE A 1 90 ? 6.32 -13.25 -11.375 1 96.75 90 ILE A N 1
ATOM 670 C CA . ILE A 1 90 ? 7.352 -13.422 -10.359 1 96.75 90 ILE A CA 1
ATOM 671 C C . ILE A 1 90 ? 7.211 -14.805 -9.711 1 96.75 90 ILE A C 1
ATOM 673 O O . ILE A 1 90 ? 8.211 -15.484 -9.469 1 96.75 90 ILE A O 1
ATOM 677 N N . LYS A 1 91 ? 6.027 -15.164 -9.445 1 97.12 91 LYS A N 1
ATOM 678 C CA . LYS A 1 91 ? 5.699 -16.453 -8.836 1 97.12 91 LYS A CA 1
ATOM 679 C C . LYS A 1 91 ? 4.383 -17 -9.383 1 97.12 91 LYS A C 1
ATOM 681 O O . LYS A 1 91 ? 3.35 -16.344 -9.305 1 97.12 91 LYS A O 1
ATOM 686 N N . SER A 1 92 ? 4.48 -18.203 -9.875 1 97.31 92 SER A N 1
ATOM 687 C CA . SER A 1 92 ? 3.262 -18.844 -10.352 1 97.31 92 SER A CA 1
ATOM 688 C C . SER A 1 92 ? 2.297 -19.109 -9.195 1 97.31 92 SER A C 1
ATOM 690 O O . SER A 1 92 ? 2.717 -19.266 -8.047 1 97.31 92 SER A O 1
ATOM 692 N N . ALA A 1 93 ? 1.025 -19.109 -9.602 1 97.31 93 ALA A N 1
ATOM 693 C CA . ALA A 1 93 ? 0.032 -19.422 -8.578 1 97.31 93 ALA A CA 1
ATOM 694 C C . ALA A 1 93 ? 0.276 -20.797 -7.98 1 97.31 93 ALA A C 1
ATOM 696 O O . ALA A 1 93 ? 0.609 -21.75 -8.703 1 97.31 93 ALA A O 1
ATOM 697 N N . GLU A 1 94 ? 0.183 -20.875 -6.699 1 97.44 94 GLU A N 1
ATOM 698 C CA . GLU A 1 94 ? 0.326 -22.125 -5.949 1 97.44 94 GLU A CA 1
ATOM 699 C C . GLU A 1 94 ? -0.388 -22.047 -4.605 1 97.44 94 GLU A C 1
ATOM 701 O O . GLU A 1 94 ? -0.789 -20.953 -4.172 1 97.44 94 GLU A O 1
ATOM 706 N N . ARG A 1 95 ? -0.593 -23.203 -4.066 1 95.25 95 ARG A N 1
ATOM 707 C CA . ARG A 1 95 ? -1.099 -23.203 -2.697 1 95.25 95 ARG A CA 1
ATOM 708 C C . ARG A 1 95 ? -0.077 -22.609 -1.736 1 95.25 95 ARG A C 1
ATOM 710 O O . ARG A 1 95 ? 1.093 -23 -1.743 1 95.25 95 ARG A O 1
ATOM 717 N N . ALA A 1 96 ? -0.551 -21.672 -0.98 1 91.38 96 ALA A N 1
ATOM 718 C CA . ALA A 1 96 ? 0.337 -20.938 -0.083 1 91.38 96 ALA A CA 1
ATOM 719 C C . ALA A 1 96 ? 0.379 -21.578 1.299 1 91.38 96 ALA A C 1
ATOM 721 O O . ALA A 1 96 ? -0.511 -22.359 1.655 1 91.38 96 ALA A O 1
ATOM 722 N N . CYS A 1 97 ? 1.354 -21.188 2.062 1 86.38 97 CYS A N 1
ATOM 723 C CA . CYS A 1 97 ? 1.546 -21.719 3.402 1 86.38 97 CYS A CA 1
ATOM 724 C C . CYS A 1 97 ? 0.405 -21.312 4.328 1 86.38 97 CYS A C 1
ATOM 726 O O . CYS A 1 97 ? 0.129 -21.984 5.316 1 86.38 97 CYS A O 1
ATOM 728 N N . TRP A 1 98 ? -0.254 -20.281 4.051 1 86.56 98 TRP A N 1
ATOM 729 C CA . TRP A 1 98 ? -1.343 -19.797 4.887 1 86.56 98 TRP A CA 1
ATOM 730 C C . TRP A 1 98 ? -2.672 -20.422 4.473 1 86.56 98 TRP A C 1
ATOM 732 O O . TRP A 1 98 ? -3.729 -20.047 4.984 1 86.56 98 TRP A O 1
ATOM 742 N N . GLY A 1 99 ? -2.689 -21.297 3.504 1 90 99 GLY A N 1
ATOM 743 C CA . GLY A 1 99 ? -3.863 -22.094 3.195 1 90 99 GLY A CA 1
ATOM 744 C C . GLY A 1 99 ? -4.594 -21.625 1.949 1 90 99 GLY A C 1
ATOM 745 O O . GLY A 1 99 ? -5.488 -22.312 1.455 1 90 99 GLY A O 1
ATOM 746 N N . GLY A 1 100 ? -4.246 -20.5 1.415 1 94.62 100 GLY A N 1
ATOM 747 C CA . GLY A 1 100 ? -4.875 -20.016 0.199 1 94.62 100 GLY A CA 1
ATOM 748 C C . GLY A 1 100 ? -4.098 -20.359 -1.057 1 94.62 100 GLY A C 1
ATOM 749 O O . GLY A 1 100 ? -3.318 -21.312 -1.069 1 94.62 100 GLY A O 1
ATOM 750 N N . TYR A 1 101 ? -4.539 -19.75 -2.084 1 97.38 101 TYR A N 1
ATOM 751 C CA . TYR A 1 101 ? -3.949 -19.891 -3.412 1 97.38 101 TYR A CA 1
ATOM 752 C C . TYR A 1 101 ? -3.551 -18.547 -3.977 1 97.38 101 TYR A C 1
ATOM 754 O O . TYR A 1 101 ? -4.375 -17.625 -4.055 1 97.38 101 TYR A O 1
ATOM 762 N N . SER A 1 102 ? -2.219 -18.453 -4.234 1 97 102 SER A N 1
ATOM 763 C CA . SER A 1 102 ? -1.807 -17.109 -4.633 1 97 102 SER A CA 1
ATOM 764 C C . SER A 1 102 ? -0.587 -17.156 -5.547 1 97 102 SER A C 1
ATOM 766 O O . SER A 1 102 ? 0.1 -18.172 -5.625 1 97 102 SER A O 1
ATOM 768 N N . GLY A 1 103 ? -0.344 -16.062 -6.266 1 96.81 103 GLY A N 1
ATOM 769 C CA . GLY A 1 103 ? 0.812 -15.781 -7.102 1 96.81 103 GLY A CA 1
ATOM 770 C C . GLY A 1 103 ? 1.192 -14.312 -7.117 1 96.81 103 GLY A C 1
ATOM 771 O O . GLY A 1 103 ? 0.494 -13.477 -6.535 1 96.81 103 GLY A O 1
ATOM 772 N N . TYR A 1 104 ? 2.346 -14.133 -7.777 1 96.44 104 TYR A N 1
ATOM 773 C CA . TYR A 1 104 ? 2.852 -12.766 -7.777 1 96.44 104 TYR A CA 1
ATOM 774 C C . TYR A 1 104 ? 3.262 -12.336 -9.18 1 96.44 104 TYR A C 1
ATOM 776 O O . TYR A 1 104 ? 3.814 -13.133 -9.945 1 96.44 104 TYR A O 1
ATOM 784 N N . PHE A 1 105 ? 3.053 -11.086 -9.43 1 91.94 105 PHE A N 1
ATOM 785 C CA . PHE A 1 105 ? 3.635 -10.438 -10.602 1 91.94 105 PHE A CA 1
ATOM 786 C C . PHE A 1 105 ? 4.211 -9.07 -10.234 1 91.94 105 PHE A C 1
ATOM 788 O O . PHE A 1 105 ? 3.9 -8.523 -9.172 1 91.94 105 PHE A O 1
ATOM 795 N N . ALA A 1 106 ? 5.105 -8.609 -11.062 1 92 106 ALA A N 1
ATOM 796 C CA . ALA A 1 106 ? 5.633 -7.254 -10.945 1 92 106 ALA A CA 1
ATOM 797 C C . ALA A 1 106 ? 5.098 -6.363 -12.062 1 92 106 ALA A C 1
ATOM 799 O O . ALA A 1 106 ? 5.094 -6.754 -13.234 1 92 106 ALA A O 1
ATOM 800 N N . ASP A 1 107 ? 4.633 -5.195 -11.633 1 84.94 107 ASP A N 1
ATOM 801 C CA . ASP A 1 107 ? 4.23 -4.238 -12.656 1 84.94 107 ASP A CA 1
ATOM 802 C C . ASP A 1 107 ? 5.449 -3.605 -13.328 1 84.94 107 ASP A C 1
ATOM 804 O O . ASP A 1 107 ? 6.59 -3.9 -12.961 1 84.94 107 ASP A O 1
ATOM 808 N N . PRO A 1 108 ? 5.262 -2.803 -14.297 1 82.19 108 PRO A N 1
ATOM 809 C CA . PRO A 1 108 ? 6.387 -2.275 -15.07 1 82.19 108 PRO A CA 1
ATOM 810 C C . PRO A 1 108 ? 7.352 -1.449 -14.219 1 82.19 108 PRO A C 1
ATOM 812 O O . PRO A 1 108 ? 8.523 -1.299 -14.578 1 82.19 108 PRO A O 1
ATOM 815 N N . ASP A 1 109 ? 6.902 -0.958 -13.109 1 84.31 109 ASP A N 1
ATOM 816 C CA . ASP A 1 109 ? 7.758 -0.171 -12.227 1 84.31 109 ASP A CA 1
ATOM 817 C C . ASP A 1 109 ? 8.406 -1.053 -11.164 1 84.31 109 ASP A C 1
ATOM 819 O O . ASP A 1 109 ? 9.156 -0.562 -10.32 1 84.31 109 ASP A O 1
ATOM 823 N N . GLY A 1 110 ? 8.07 -2.32 -11.203 1 88.19 110 GLY A N 1
ATOM 824 C CA . GLY A 1 110 ? 8.742 -3.271 -10.328 1 88.19 110 GLY A CA 1
ATOM 825 C C . GLY A 1 110 ? 7.996 -3.523 -9.039 1 88.19 110 GLY A C 1
ATOM 826 O O . GLY A 1 110 ? 8.469 -4.273 -8.18 1 88.19 110 GLY A O 1
ATOM 827 N N . HIS A 1 111 ? 6.875 -2.887 -8.883 1 90.88 111 HIS A N 1
ATOM 828 C CA . HIS A 1 111 ? 6.09 -3.15 -7.68 1 90.88 111 HIS A CA 1
ATOM 829 C C . HIS A 1 111 ? 5.465 -4.539 -7.723 1 90.88 111 HIS A C 1
ATOM 831 O O . HIS A 1 111 ? 4.926 -4.949 -8.758 1 90.88 111 HIS A O 1
ATOM 837 N N . LEU A 1 112 ? 5.496 -5.227 -6.559 1 93.38 112 LEU A N 1
ATOM 838 C CA . LEU A 1 112 ? 4.98 -6.59 -6.484 1 93.38 112 LEU A CA 1
ATOM 839 C C . LEU A 1 112 ? 3.498 -6.594 -6.125 1 93.38 112 LEU A C 1
ATOM 841 O O . LEU A 1 112 ? 3.084 -5.918 -5.176 1 93.38 112 LEU A O 1
ATOM 845 N N . TRP A 1 113 ? 2.826 -7.371 -6.918 1 90.75 113 TRP A N 1
ATOM 846 C CA . TRP A 1 113 ? 1.406 -7.621 -6.695 1 90.75 113 TRP A CA 1
ATOM 847 C C . TRP A 1 113 ? 1.156 -9.086 -6.367 1 90.75 113 TRP A C 1
ATOM 849 O O . TRP A 1 113 ? 1.701 -9.977 -7.023 1 90.75 113 TRP A O 1
ATOM 859 N N . GLU A 1 114 ? 0.373 -9.266 -5.34 1 94.25 114 GLU A N 1
ATOM 860 C CA . GLU A 1 114 ? -0.118 -10.602 -5.031 1 94.25 114 GLU A CA 1
ATOM 861 C C . GLU A 1 114 ? -1.567 -10.773 -5.477 1 94.25 114 GLU A C 1
ATOM 863 O O . GLU A 1 114 ? -2.422 -9.945 -5.168 1 94.25 114 GLU A O 1
ATOM 868 N N . VAL A 1 115 ? -1.782 -11.773 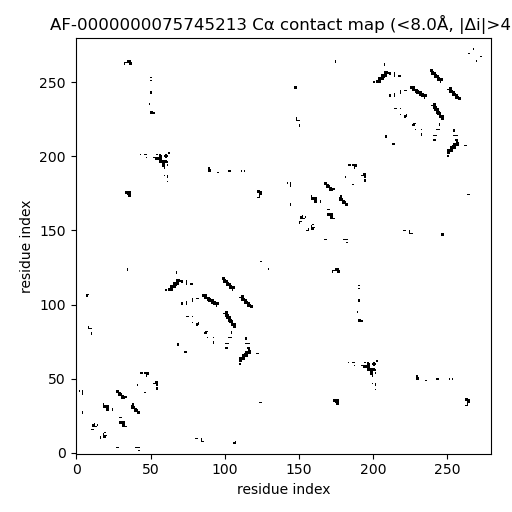-6.23 1 91.06 115 VAL A N 1
ATOM 869 C CA . VAL A 1 115 ? -3.15 -12.219 -6.484 1 91.06 115 VAL A CA 1
ATOM 870 C C . VAL A 1 115 ? -3.473 -13.43 -5.621 1 91.06 115 VAL A C 1
ATOM 872 O O . VAL A 1 115 ? -2.775 -14.445 -5.684 1 91.06 115 VAL A O 1
ATOM 875 N N . ALA A 1 116 ? -4.57 -13.242 -4.82 1 94 116 ALA A N 1
ATOM 876 C CA . ALA A 1 116 ? -4.75 -14.281 -3.805 1 94 116 ALA A CA 1
ATOM 877 C C . ALA A 1 116 ? -6.219 -14.68 -3.682 1 94 116 ALA A C 1
ATOM 879 O O . ALA A 1 116 ? -7.109 -13.828 -3.752 1 94 116 ALA A O 1
ATOM 880 N N . TYR A 1 117 ? -6.43 -15.945 -3.516 1 94.06 117 TYR A N 1
ATOM 881 C CA . TYR A 1 117 ? -7.688 -16.516 -3.055 1 94.06 117 TYR A CA 1
ATOM 882 C C . TYR A 1 117 ? -7.562 -17.031 -1.623 1 94.06 117 TYR A C 1
ATOM 884 O O . TYR A 1 117 ? -6.746 -17.906 -1.339 1 94.06 117 TYR A O 1
ATOM 892 N N . ASN A 1 118 ? -8.289 -16.344 -0.761 1 92.19 118 ASN A N 1
ATOM 893 C CA . ASN A 1 118 ? -8.359 -16.75 0.641 1 92.19 118 ASN A CA 1
ATOM 894 C C . ASN A 1 118 ? -9.703 -17.375 0.98 1 92.19 118 ASN A C 1
ATOM 896 O O . ASN A 1 118 ? -10.719 -16.672 1.043 1 92.19 118 ASN A O 1
ATOM 900 N N . PRO A 1 119 ? -9.719 -18.672 1.193 1 92.06 119 PRO A N 1
ATOM 901 C CA . PRO A 1 119 ? -11 -19.344 1.43 1 92.06 119 PRO A CA 1
ATOM 902 C C . PRO A 1 119 ? -11.539 -19.109 2.84 1 92.06 119 PRO A C 1
ATOM 904 O O . PRO A 1 119 ? -12.664 -19.5 3.146 1 92.06 119 PRO A O 1
ATOM 907 N N . PHE A 1 120 ? -10.797 -18.453 3.66 1 86.62 120 PHE A N 1
ATOM 908 C CA . PHE A 1 120 ? -11.148 -18.359 5.07 1 86.62 120 PHE A CA 1
ATOM 909 C C . PHE A 1 120 ? -11.836 -17.047 5.383 1 86.62 120 PHE A C 1
ATOM 911 O O . PHE A 1 120 ? -12.672 -16.969 6.285 1 86.62 120 PHE A O 1
ATOM 918 N N . PHE A 1 121 ? -11.406 -15.977 4.734 1 79.69 121 PHE A N 1
ATOM 919 C CA . PHE A 1 121 ? -12.016 -14.672 4.961 1 79.69 121 PHE A CA 1
ATOM 920 C C . PHE A 1 121 ? -11.758 -13.742 3.779 1 79.69 121 PHE A C 1
ATOM 922 O O . PHE A 1 121 ? -10.922 -14.031 2.924 1 79.69 121 PHE A O 1
ATOM 929 N N . TRP A 1 122 ? -12.547 -12.688 3.727 1 79.94 122 TRP A N 1
ATOM 930 C CA . TRP A 1 122 ? -12.391 -11.664 2.695 1 79.94 122 TRP A CA 1
ATOM 931 C C . TRP A 1 122 ? -11.859 -10.367 3.289 1 79.94 122 TRP A C 1
ATOM 933 O O . TRP A 1 122 ? -12.547 -9.719 4.086 1 79.94 122 TRP A O 1
ATOM 943 N N . PRO A 1 123 ? -10.602 -10.078 2.822 1 76.75 123 PRO A N 1
ATOM 944 C CA . PRO A 1 123 ? -10.125 -8.773 3.293 1 76.75 123 PRO A CA 1
ATOM 945 C C . PRO A 1 123 ? -10.844 -7.605 2.627 1 76.75 123 PRO A C 1
ATOM 947 O O . PRO A 1 123 ? -10.938 -7.559 1.397 1 76.75 123 PRO A O 1
ATOM 950 N N . GLY A 1 124 ? -11.398 -6.715 3.385 1 70.44 124 GLY A N 1
ATOM 951 C CA . GLY A 1 124 ? -12.094 -5.559 2.842 1 70.44 124 GLY A CA 1
ATOM 952 C C . GLY A 1 124 ? -13.609 -5.688 2.908 1 70.44 124 GLY A C 1
ATOM 953 O O . GLY A 1 124 ? -14.141 -6.348 3.801 1 70.44 124 GLY A O 1
ATOM 954 N N . ILE A 1 125 ? -14.211 -4.812 2.102 1 63.84 125 ILE A N 1
ATOM 955 C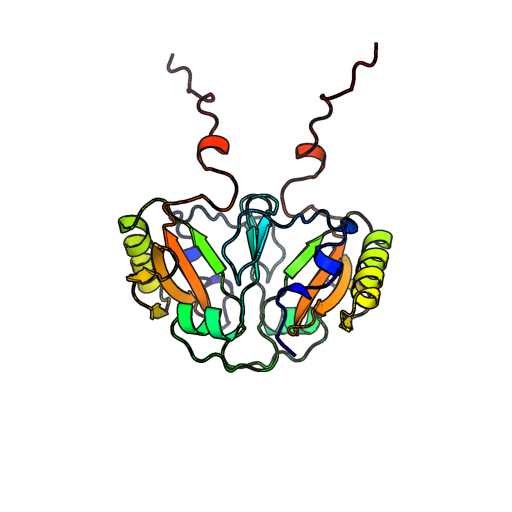 CA . ILE A 1 125 ? -15.672 -4.797 2.078 1 63.84 125 ILE A CA 1
ATOM 956 C C . ILE A 1 125 ? -16.188 -5.969 1.245 1 63.84 125 ILE A C 1
ATOM 958 O O . ILE A 1 125 ? -15.75 -6.168 0.107 1 63.84 125 ILE A O 1
ATOM 962 N N . GLU A 1 126 ? -16.875 -6.871 1.945 1 60.12 126 GLU A N 1
ATOM 963 C CA . GLU A 1 126 ? -17.406 -8.047 1.258 1 60.12 126 GLU A CA 1
ATOM 964 C C . GLU A 1 126 ? -18.297 -7.648 0.086 1 60.12 126 GLU A C 1
ATOM 966 O O . GLU A 1 126 ? -19.078 -6.699 0.188 1 60.12 126 GLU A O 1
ATOM 971 N N . PRO A 1 127 ? -17.969 -8.156 -1.05 1 53.75 127 PRO A N 1
ATOM 972 C CA . PRO A 1 127 ? -18.781 -7.836 -2.227 1 53.75 127 PRO A CA 1
ATOM 973 C C . PRO A 1 127 ? -20.281 -7.871 -1.94 1 53.75 127 PRO A C 1
ATOM 975 O O . PRO A 1 127 ? -21.047 -7.09 -2.518 1 53.75 127 PRO A O 1
ATOM 978 N N . GLU A 1 128 ? -20.719 -8.828 -1.247 1 52.19 128 GLU A N 1
ATOM 979 C CA . GLU A 1 128 ? -22.156 -8.82 -0.996 1 52.19 128 GLU A CA 1
ATOM 980 C C . GLU A 1 128 ? -22.609 -7.504 -0.369 1 52.19 128 GLU A C 1
ATOM 982 O O . GLU A 1 128 ? -23.734 -7.066 -0.576 1 52.19 128 GLU A O 1
ATOM 987 N N . THR A 1 129 ? -21.734 -6.941 0.301 1 47.81 129 THR A N 1
ATOM 988 C CA . THR A 1 129 ? -22.109 -5.707 0.979 1 47.81 129 THR A CA 1
ATOM 989 C C . THR A 1 129 ? -22.047 -4.523 0.02 1 47.81 129 THR A C 1
ATOM 991 O O . THR A 1 129 ? -22.609 -3.461 0.297 1 47.81 129 THR A O 1
ATOM 994 N N . LEU A 1 130 ? -21.266 -4.609 -0.954 1 47.38 130 LEU A N 1
ATOM 995 C CA . LEU A 1 130 ? -21.156 -3.533 -1.933 1 47.38 130 LEU A CA 1
ATOM 996 C C . LEU A 1 130 ? -22.375 -3.508 -2.85 1 47.38 130 LEU A C 1
ATOM 998 O O . LEU A 1 130 ? -22.688 -2.473 -3.438 1 47.38 130 LEU A O 1
ATOM 1002 N N . ASN A 1 131 ? -22.906 -4.66 -3.182 1 39.72 131 ASN A N 1
ATOM 1003 C CA . ASN A 1 131 ? -24.141 -4.742 -3.959 1 39.72 131 ASN A CA 1
ATOM 1004 C C . ASN A 1 131 ? -25.344 -5.078 -3.076 1 39.72 131 ASN A C 1
ATOM 1006 O O . ASN A 1 131 ? -25.625 -6.25 -2.836 1 39.72 131 ASN A O 1
ATOM 1010 N N . PRO A 1 132 ? -25.828 -4.148 -2.305 1 37.53 132 PRO A N 1
ATOM 1011 C CA . PRO A 1 132 ? -27.094 -4.559 -1.691 1 37.53 132 PRO A CA 1
ATOM 1012 C C . PRO A 1 132 ? -28.094 -5.094 -2.709 1 37.53 132 PRO A C 1
ATOM 1014 O O . PRO A 1 132 ? -28.047 -4.727 -3.885 1 37.53 132 PRO A O 1
ATOM 1017 N N . ALA A 1 133 ? -28.672 -6.387 -2.559 1 36.38 133 ALA A N 1
ATOM 1018 C CA . ALA A 1 133 ? -29.703 -7.043 -3.34 1 36.38 133 ALA A CA 1
ATOM 1019 C C . ALA A 1 133 ? -30.719 -6.031 -3.877 1 36.38 133 ALA A C 1
ATOM 1021 O O . ALA A 1 133 ? -31.531 -6.352 -4.75 1 36.38 133 ALA A O 1
ATOM 1022 N N . GLY A 1 134 ? -31.062 -5.055 -3.094 1 35.44 134 GLY A N 1
ATOM 1023 C CA . GLY A 1 134 ? -32.375 -4.52 -3.453 1 35.44 134 GLY A CA 1
ATOM 1024 C C . GLY A 1 134 ? -32.406 -3.877 -4.828 1 35.44 134 GLY A C 1
ATOM 1025 O O . GLY A 1 134 ? -33.406 -3.316 -5.238 1 35.44 134 GLY A O 1
ATOM 1026 N N . GLN A 1 135 ? -31.281 -3.328 -5.449 1 34.75 135 GLN A N 1
ATOM 1027 C CA . GLN A 1 135 ? -31.797 -2.727 -6.68 1 34.75 135 GLN A CA 1
ATOM 1028 C C . GLN A 1 135 ? -32.156 -3.797 -7.703 1 34.75 135 GLN A C 1
ATOM 1030 O O . GLN A 1 135 ? -31.297 -4.289 -8.43 1 34.75 135 GLN A O 1
ATOM 1035 N N . SER A 1 136 ? -32.844 -4.875 -7.234 1 33.56 136 SER A N 1
ATOM 1036 C CA . SER A 1 136 ? -33.719 -5.645 -8.141 1 33.56 136 SER A CA 1
ATOM 1037 C C . SER A 1 136 ? -34.438 -4.738 -9.125 1 33.56 136 SER A C 1
ATOM 1039 O O . SER A 1 136 ? -35.062 -3.752 -8.727 1 33.56 136 SER A O 1
ATOM 1041 N N . GLY A 1 137 ? -33.938 -4.398 -10.281 1 32.84 137 GLY A N 1
ATOM 1042 C CA . GLY A 1 137 ? -34.844 -4.004 -11.367 1 32.84 137 GLY A CA 1
ATOM 1043 C C . GLY A 1 137 ? -36.156 -4.742 -11.352 1 32.84 137 GLY A C 1
ATOM 1044 O O . GLY A 1 137 ? -36.188 -5.977 -11.367 1 32.84 137 GLY A O 1
ATOM 1045 N N . ASN A 1 138 ? -37.094 -4.316 -10.477 1 29.42 138 ASN A N 1
ATOM 1046 C CA . ASN A 1 138 ? -38.5 -4.496 -10.812 1 29.42 138 ASN A CA 1
ATOM 1047 C C . ASN A 1 138 ? -38.781 -4.141 -12.273 1 29.42 138 ASN A C 1
ATOM 1049 O O . ASN A 1 138 ? -38.75 -2.967 -12.641 1 29.42 138 ASN A O 1
ATOM 1053 N N . ARG A 1 139 ? -38.219 -4.707 -13.227 1 27.41 139 ARG A N 1
ATOM 1054 C CA . ARG A 1 139 ? -38.844 -4.812 -14.531 1 27.41 139 ARG A CA 1
ATOM 1055 C C . ARG A 1 139 ? -40.219 -5.461 -14.414 1 27.41 139 ARG A C 1
ATOM 1057 O O . ARG A 1 139 ? -40.344 -6.625 -14.016 1 27.41 139 ARG A O 1
ATOM 1064 N N . THR A 1 140 ? -41.094 -4.629 -13.789 1 22.91 140 THR A N 1
ATOM 1065 C CA . THR A 1 140 ? -42.406 -4.75 -14.398 1 22.91 140 THR A CA 1
ATOM 1066 C C . THR A 1 140 ? -42.375 -4.293 -15.852 1 22.91 140 THR A C 1
ATOM 1068 O O . THR A 1 140 ? -41.688 -3.34 -16.203 1 22.91 140 THR A O 1
ATOM 1071 N N . MET B 1 1 ? 17.031 -8.875 19.406 1 23.47 1 MET B N 1
ATOM 1072 C CA . MET B 1 1 ? 15.844 -8.07 19.688 1 23.47 1 MET B CA 1
ATOM 1073 C C . MET B 1 1 ? 14.867 -8.109 18.516 1 23.47 1 MET B C 1
ATOM 1075 O O . MET B 1 1 ? 15.25 -7.828 17.375 1 23.47 1 MET B O 1
ATOM 1079 N N . GLY B 1 2 ? 14.016 -9.07 18.516 1 29.48 2 GLY B N 1
ATOM 1080 C CA . GLY B 1 2 ? 13.102 -9.594 17.5 1 29.48 2 GLY B CA 1
ATOM 1081 C C . GLY B 1 2 ? 12.25 -8.523 16.859 1 29.48 2 GLY B C 1
ATOM 1082 O O . GLY B 1 2 ? 11.875 -7.543 17.5 1 29.48 2 GLY B O 1
ATOM 1083 N N . PHE B 1 3 ? 12.602 -8.195 15.734 1 33.69 3 PHE B N 1
ATOM 1084 C CA . PHE B 1 3 ? 11.688 -7.289 15.047 1 33.69 3 PHE B CA 1
ATOM 1085 C C . PHE B 1 3 ? 10.25 -7.555 15.461 1 33.69 3 PHE B C 1
ATOM 1087 O O . PHE B 1 3 ? 9.711 -8.633 15.195 1 33.69 3 PHE B O 1
ATOM 1094 N N . ASP B 1 4 ? 10.023 -7.383 16.75 1 36.31 4 ASP B N 1
ATOM 1095 C CA . ASP B 1 4 ? 8.656 -7.504 17.234 1 36.31 4 ASP B CA 1
ATOM 1096 C C . ASP B 1 4 ? 7.684 -6.738 16.344 1 36.31 4 ASP B C 1
ATOM 1098 O O . ASP B 1 4 ? 7.762 -5.512 16.25 1 36.31 4 ASP B O 1
ATOM 1102 N N . ILE B 1 5 ? 7.434 -7.301 15.328 1 39.62 5 ILE B N 1
ATOM 1103 C CA . ILE B 1 5 ? 6.379 -6.754 14.484 1 39.62 5 ILE B CA 1
ATOM 1104 C C . ILE B 1 5 ? 5.461 -5.859 15.312 1 39.62 5 ILE B C 1
ATOM 1106 O O . ILE B 1 5 ? 4.766 -4.996 14.773 1 39.62 5 ILE B O 1
ATOM 1110 N N . TRP B 1 6 ? 5.434 -6.355 16.578 1 39.41 6 TRP B N 1
ATOM 1111 C CA . TRP B 1 6 ? 4.562 -5.719 17.562 1 39.41 6 TRP B CA 1
ATOM 1112 C C . TRP B 1 6 ? 4.977 -4.27 17.797 1 39.41 6 TRP B C 1
ATOM 1114 O O . TRP B 1 6 ? 4.262 -3.514 18.469 1 39.41 6 TRP B O 1
ATOM 1124 N N . ARG B 1 7 ? 6.234 -4.172 17.703 1 40.88 7 ARG B N 1
ATOM 1125 C CA . ARG B 1 7 ? 6.492 -2.758 17.969 1 40.88 7 ARG B CA 1
ATOM 1126 C C . ARG B 1 7 ? 5.941 -1.888 16.844 1 40.88 7 ARG B C 1
ATOM 1128 O O . ARG B 1 7 ? 6.617 -0.969 16.375 1 40.88 7 ARG B O 1
ATOM 1135 N N . LEU B 1 8 ? 5.516 -2.568 15.719 1 46.16 8 LEU B N 1
ATOM 1136 C CA . LEU B 1 8 ? 4.684 -1.613 15 1 46.16 8 LEU B CA 1
ATOM 1137 C C . LEU B 1 8 ? 3.99 -0.657 15.961 1 46.16 8 LEU B C 1
ATOM 1139 O O . LEU B 1 8 ? 3.332 -1.093 16.906 1 46.16 8 LEU B O 1
ATOM 1143 N N . PRO B 1 9 ? 4.711 0.406 16.141 1 44.03 9 PRO B N 1
ATOM 1144 C CA . PRO B 1 9 ? 4.613 1.467 17.141 1 44.03 9 PRO B CA 1
ATOM 1145 C C . PRO B 1 9 ? 3.17 1.749 17.562 1 44.03 9 PRO B C 1
ATOM 1147 O O . PRO B 1 9 ? 2.236 1.457 16.812 1 44.03 9 PRO B O 1
ATOM 1150 N N . SER B 1 10 ? 3.016 1.959 18.781 1 49.34 10 SER B N 1
ATOM 1151 C CA . SER B 1 10 ? 2 2.756 19.469 1 49.34 10 SER B CA 1
ATOM 1152 C C . SER B 1 10 ? 1.309 3.711 18.5 1 49.34 10 SER B C 1
ATOM 1154 O O . SER B 1 10 ? 0.198 4.176 18.766 1 49.34 10 SER B O 1
ATOM 1156 N N . ILE B 1 11 ? 2.07 3.781 17.438 1 54 11 ILE B N 1
ATOM 1157 C CA . ILE B 1 11 ? 1.462 4.738 16.516 1 54 11 ILE B CA 1
ATOM 1158 C C . ILE B 1 11 ? 0.211 4.125 15.891 1 54 11 ILE B C 1
ATOM 1160 O O . ILE B 1 11 ? -0.778 4.824 15.656 1 54 11 ILE B O 1
ATOM 1164 N N . PHE B 1 12 ? 0.382 2.797 15.555 1 55.28 12 PHE B N 1
ATOM 1165 C CA . PHE B 1 12 ? -0.762 2.154 14.922 1 55.28 12 PHE B CA 1
ATOM 1166 C C . PHE B 1 12 ? -1.797 1.738 15.961 1 55.28 12 PHE B C 1
ATOM 1168 O O . PHE B 1 12 ? -2.947 1.455 15.617 1 55.28 12 PHE B O 1
ATOM 1175 N N . THR B 1 13 ? -1.267 1.473 17.062 1 52.31 13 THR B N 1
ATOM 1176 C CA . THR B 1 13 ? -2.188 1.075 18.125 1 52.31 13 THR B CA 1
ATOM 1177 C C . THR B 1 13 ? -2.832 2.299 18.766 1 52.31 13 THR B C 1
ATOM 1179 O O . THR B 1 13 ? -3.746 2.166 19.578 1 52.31 13 THR B O 1
ATOM 1182 N N . SER B 1 14 ? -2.125 3.393 18.5 1 48.66 14 SER B N 1
ATOM 1183 C CA . SER B 1 14 ? -2.777 4.547 19.109 1 48.66 14 SER B CA 1
ATOM 1184 C C . SER B 1 14 ? -4.125 4.832 18.453 1 48.66 14 SER B C 1
ATOM 1186 O O . SER B 1 14 ? -4.285 4.637 17.25 1 48.66 14 SER B O 1
ATOM 1188 N N . THR B 1 15 ? -5.094 4.57 19.172 1 48.09 15 THR B N 1
ATOM 1189 C CA . THR B 1 15 ? -6.465 4.941 18.844 1 48.09 15 THR B CA 1
ATOM 1190 C C . THR B 1 15 ? -6.504 6.25 18.062 1 48.09 15 THR B C 1
ATOM 1192 O O . THR B 1 15 ? -7.547 6.629 17.531 1 48.09 15 THR B O 1
ATOM 1195 N N . ALA B 1 16 ? -5.484 6.848 18.109 1 48.66 16 ALA B N 1
ATOM 1196 C CA . ALA B 1 16 ? -5.602 8.172 17.484 1 48.66 16 ALA B CA 1
ATOM 1197 C C . ALA B 1 16 ? -5.832 8.055 15.984 1 48.66 16 ALA B C 1
ATOM 1199 O O . ALA B 1 16 ? -6.496 8.906 15.391 1 48.66 16 ALA B O 1
ATOM 1200 N N . TRP B 1 17 ? -5.387 6.887 15.492 1 57.44 17 TRP B N 1
ATOM 1201 C CA . TRP B 1 17 ? -5.555 6.809 14.047 1 57.44 17 TRP B CA 1
ATOM 1202 C C . TRP B 1 17 ? -6.781 5.984 13.68 1 57.44 17 TRP B C 1
ATOM 1204 O O . TRP B 1 17 ? -7.148 5.887 12.508 1 57.44 17 TRP B O 1
ATOM 1214 N N . GLY B 1 18 ? -7.305 5.473 14.766 1 60.03 18 GLY B N 1
ATOM 1215 C CA . GLY B 1 18 ? -8.523 4.715 14.547 1 60.03 18 GLY B CA 1
ATOM 1216 C C . GLY B 1 18 ? -8.273 3.328 13.984 1 60.03 18 GLY B C 1
ATOM 1217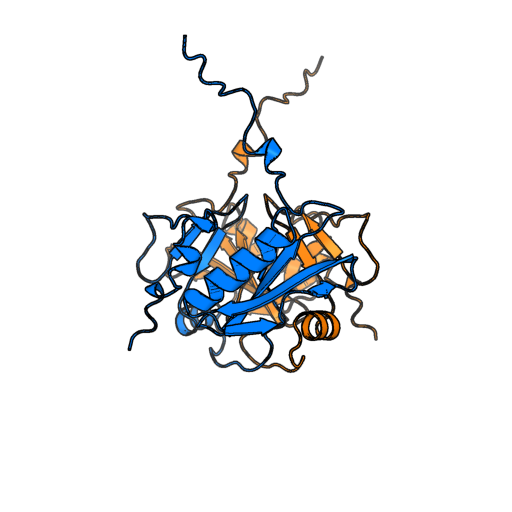 O O . GLY B 1 18 ? -9.203 2.676 13.492 1 60.03 18 GLY B O 1
ATOM 1218 N N . TRP B 1 19 ? -6.953 2.984 13.977 1 65.06 19 TRP B N 1
ATOM 1219 C CA . TRP B 1 19 ? -6.699 1.645 13.453 1 65.06 19 TRP B CA 1
ATOM 1220 C C . TRP B 1 19 ? -6.781 0.604 14.57 1 65.06 19 TRP B C 1
ATOM 1222 O O . TRP B 1 19 ? -6.305 0.838 15.68 1 65.06 19 TRP B O 1
ATOM 1232 N N . HIS B 1 20 ? -7.594 -0.336 14.297 1 69.88 20 HIS B N 1
ATOM 1233 C CA . HIS B 1 20 ? -7.727 -1.438 15.242 1 69.88 20 HIS B CA 1
ATOM 1234 C C . HIS B 1 20 ? -7.223 -2.744 14.641 1 69.88 20 HIS B C 1
ATOM 1236 O O . HIS B 1 20 ? -7.668 -3.15 13.562 1 69.88 20 HIS B O 1
ATOM 1242 N N . LYS B 1 21 ? -6.25 -3.227 15.414 1 74.06 21 LYS B N 1
ATOM 1243 C CA . LYS B 1 21 ? -5.719 -4.52 14.992 1 74.06 21 LYS B CA 1
ATOM 1244 C C . LYS B 1 21 ? -6.781 -5.613 15.109 1 74.06 21 LYS B C 1
ATOM 1246 O O . LYS B 1 21 ? -7.512 -5.672 16.094 1 74.06 21 LYS B O 1
ATOM 1251 N N . ARG B 1 22 ? -6.766 -6.434 14.055 1 75.62 22 ARG B N 1
ATOM 1252 C CA . ARG B 1 22 ? -7.633 -7.602 14.148 1 75.62 22 ARG B CA 1
ATOM 1253 C C . ARG B 1 22 ? -7.09 -8.617 15.148 1 75.62 22 ARG B C 1
ATOM 1255 O O . ARG B 1 22 ? -5.891 -8.906 15.156 1 75.62 22 ARG B O 1
ATOM 1262 N N . THR B 1 23 ? -7.992 -9.07 15.93 1 69.44 23 THR B N 1
ATOM 1263 C CA . THR B 1 23 ? -7.59 -9.961 17.016 1 69.44 23 THR B CA 1
ATOM 1264 C C . THR B 1 23 ? -7.398 -11.383 16.516 1 69.44 23 THR B C 1
ATOM 1266 O O . THR B 1 23 ? -6.617 -12.148 17.078 1 69.44 23 THR B O 1
ATOM 1269 N N . SER B 1 24 ? -8.078 -11.719 15.547 1 72.38 24 SER B N 1
ATOM 1270 C CA . SER B 1 24 ? -8.008 -13.102 15.078 1 72.38 24 SER B CA 1
ATOM 1271 C C . SER B 1 24 ? -7.031 -13.25 13.914 1 72.38 24 SER B C 1
ATOM 1273 O O . SER B 1 24 ? -7.398 -13.031 12.758 1 72.38 24 SER B O 1
ATOM 1275 N N . ALA B 1 25 ? -5.758 -12.984 14.117 1 69.69 25 ALA B N 1
ATOM 1276 C CA . ALA B 1 25 ? -4.777 -13.156 13.055 1 69.69 25 ALA B CA 1
ATOM 1277 C C . ALA B 1 25 ? -3.752 -14.227 13.422 1 69.69 25 ALA B C 1
ATOM 1279 O O . ALA B 1 25 ? -3.449 -14.43 14.602 1 69.69 25 ALA B O 1
ATOM 1280 N N . PRO B 1 26 ? -3.352 -14.93 12.344 1 73.81 26 PRO B N 1
ATOM 1281 C CA . PRO B 1 26 ? -2.273 -15.891 12.609 1 73.81 26 PRO B CA 1
ATOM 1282 C C . PRO B 1 26 ? -1.035 -15.227 13.211 1 73.81 26 PRO B C 1
ATOM 1284 O O . PRO B 1 26 ? -0.853 -14.016 13.086 1 73.81 26 PRO B O 1
ATOM 1287 N N . PRO B 1 27 ? -0.299 -16.062 13.898 1 76.12 27 PRO B N 1
ATOM 1288 C CA . PRO B 1 27 ? 0.94 -15.516 14.445 1 76.12 27 PRO B CA 1
ATOM 1289 C C . PRO B 1 27 ? 1.875 -14.969 13.367 1 76.12 27 PRO B C 1
ATOM 1291 O O . PRO B 1 27 ? 1.942 -15.523 12.266 1 76.12 27 PRO B O 1
ATOM 1294 N N . GLY B 1 28 ? 2.488 -13.867 13.633 1 76.38 28 GLY B N 1
ATOM 1295 C CA . GLY B 1 28 ? 3.518 -13.336 12.75 1 76.38 28 GLY B CA 1
ATOM 1296 C C . GLY B 1 28 ? 2.99 -12.305 11.773 1 76.38 28 GLY B C 1
ATOM 1297 O O . GLY B 1 28 ? 3.754 -11.742 10.992 1 76.38 28 GLY B O 1
ATOM 1298 N N . ILE B 1 29 ? 1.654 -12.258 11.781 1 80.56 29 ILE B N 1
ATOM 1299 C CA . ILE B 1 29 ? 1.084 -11.25 10.898 1 80.56 29 ILE B CA 1
ATOM 1300 C C . ILE B 1 29 ? -0.003 -10.477 11.633 1 80.56 29 ILE B C 1
ATOM 1302 O O . ILE B 1 29 ? -0.705 -11.023 12.484 1 80.56 29 ILE B O 1
ATOM 1306 N N . ALA B 1 30 ? -0.114 -9.18 11.398 1 80.31 30 ALA B N 1
ATOM 1307 C CA . ALA B 1 30 ? -1.169 -8.328 11.938 1 80.31 30 ALA B CA 1
ATOM 1308 C C . ALA B 1 30 ? -1.985 -7.691 10.82 1 80.31 30 ALA B C 1
ATOM 1310 O O . ALA B 1 30 ? -1.428 -7.238 9.812 1 80.31 30 ALA B O 1
ATOM 1311 N N . PHE B 1 31 ? -3.234 -7.742 11.07 1 82.62 31 PHE B N 1
ATOM 1312 C CA . PHE B 1 31 ? -4.141 -7.125 10.109 1 82.62 31 PHE B CA 1
ATOM 1313 C C . PHE B 1 31 ? -4.82 -5.902 10.719 1 82.62 31 PHE B C 1
ATOM 1315 O O . PHE B 1 31 ? -5.297 -5.949 11.852 1 82.62 31 PHE B O 1
ATOM 1322 N N . PHE B 1 32 ? -4.871 -4.84 9.914 1 78.5 32 PHE B N 1
ATOM 1323 C CA . PHE B 1 32 ? -5.586 -3.613 10.258 1 78.5 32 PHE B CA 1
ATOM 1324 C C . PHE B 1 32 ? -6.613 -3.27 9.18 1 78.5 32 PHE B C 1
ATOM 1326 O O . PHE B 1 32 ? -6.254 -2.785 8.109 1 78.5 32 PHE B O 1
ATOM 1333 N N . PRO B 1 33 ? -7.844 -3.551 9.578 1 75.5 33 PRO B N 1
ATOM 1334 C CA . PRO B 1 33 ? -8.883 -3.146 8.633 1 75.5 33 PRO B CA 1
ATOM 1335 C C . PRO B 1 33 ? -8.93 -1.634 8.422 1 75.5 33 PRO B C 1
ATOM 1337 O O . PRO B 1 33 ? -8.828 -0.87 9.383 1 75.5 33 PRO B O 1
ATOM 1340 N N . LEU B 1 34 ? -8.875 -1.331 7.227 1 73.31 34 LEU B N 1
ATOM 1341 C CA . LEU B 1 34 ? -9.062 0.059 6.828 1 73.31 34 LEU B CA 1
ATOM 1342 C C . LEU B 1 34 ? -10.43 0.257 6.18 1 73.31 34 LEU B C 1
ATOM 1344 O O . LEU B 1 34 ? -11.359 -0.506 6.445 1 73.31 34 LEU B O 1
ATOM 1348 N N . GLN B 1 35 ? -10.609 1.388 5.633 1 66 35 GLN B N 1
ATOM 1349 C CA . GLN B 1 35 ? -11.891 1.622 4.98 1 66 35 GLN B CA 1
ATOM 1350 C C . GLN B 1 35 ? -11.938 0.973 3.6 1 66 35 GLN B C 1
ATOM 1352 O O . GLN B 1 35 ? -11.602 1.609 2.598 1 66 35 GLN B O 1
ATOM 1357 N N . GLY B 1 36 ? -12.305 -0.424 3.518 1 65.94 36 GLY B N 1
ATOM 1358 C CA . GLY B 1 36 ? -12.453 -1.154 2.268 1 65.94 36 GLY B CA 1
ATOM 1359 C C . GLY B 1 36 ? -11.211 -1.946 1.891 1 65.94 36 GLY B C 1
ATOM 1360 O O . GLY B 1 36 ? -11.219 -2.686 0.905 1 65.94 36 GLY B O 1
ATOM 1361 N N . SER B 1 37 ? -10.164 -1.726 2.537 1 77.06 37 SER B N 1
ATOM 1362 C CA . SER B 1 37 ? -8.938 -2.502 2.402 1 77.06 37 SER B CA 1
ATOM 1363 C C . SER B 1 37 ? -8.328 -2.812 3.766 1 77.06 37 SER B C 1
ATOM 1365 O O 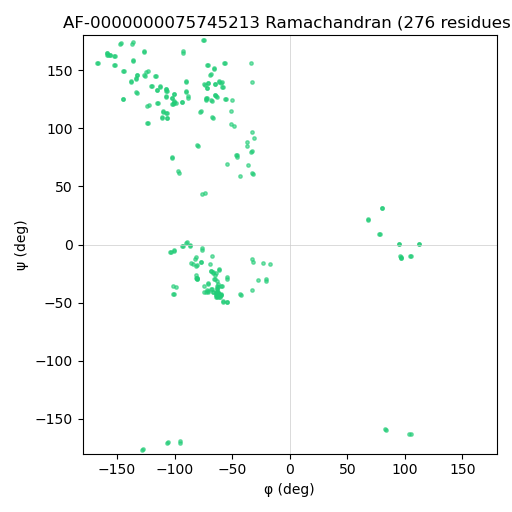. SER B 1 37 ? -8.922 -2.498 4.801 1 77.06 37 SER B O 1
ATOM 1367 N N . TRP B 1 38 ? -7.254 -3.637 3.715 1 80.88 38 TRP B N 1
ATOM 1368 C CA . TRP B 1 38 ? -6.539 -3.955 4.945 1 80.88 38 TRP B CA 1
ATOM 1369 C C . TRP B 1 38 ? -5.051 -3.662 4.805 1 80.88 38 TRP B C 1
ATOM 1371 O O . TRP B 1 38 ? -4.5 -3.725 3.703 1 80.88 38 TRP B O 1
ATOM 1381 N N . LEU B 1 39 ? -4.543 -3.273 5.859 1 81.06 39 LEU B N 1
ATOM 1382 C CA . LEU B 1 39 ? -3.09 -3.234 5.992 1 81.06 39 LEU B CA 1
ATOM 1383 C C . LEU B 1 39 ? -2.584 -4.449 6.766 1 81.06 39 LEU B C 1
ATOM 1385 O O . LEU B 1 39 ? -3.055 -4.727 7.871 1 81.06 39 LEU B O 1
ATOM 1389 N N . ALA B 1 40 ? -1.748 -5.137 6.113 1 85 40 ALA B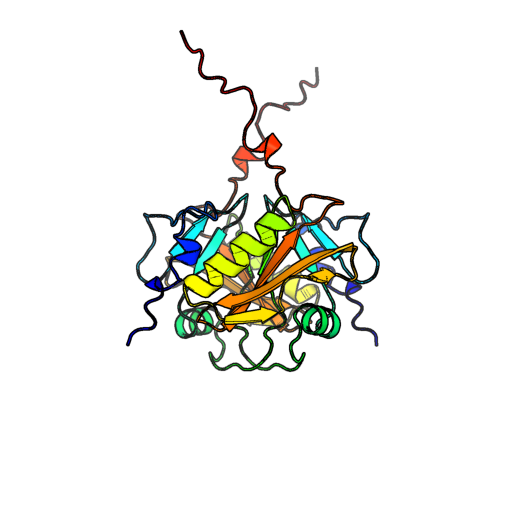 N 1
ATOM 1390 C CA . ALA B 1 40 ? -1.106 -6.262 6.785 1 85 40 ALA B CA 1
ATOM 1391 C C . ALA B 1 40 ? 0.357 -5.957 7.094 1 85 40 ALA B C 1
ATOM 1393 O O . ALA B 1 40 ? 1.075 -5.414 6.25 1 85 40 ALA B O 1
ATOM 1394 N N . LEU B 1 41 ? 0.696 -6.266 8.281 1 83.69 41 LEU B N 1
ATOM 1395 C CA . LEU B 1 41 ? 2.098 -6.164 8.672 1 83.69 41 LEU B CA 1
ATOM 1396 C C . LEU B 1 41 ? 2.725 -7.547 8.82 1 83.69 41 LEU B C 1
ATOM 1398 O O . LEU B 1 41 ? 2.188 -8.406 9.523 1 83.69 41 LEU B O 1
ATOM 1402 N N . TYR B 1 42 ? 3.764 -7.691 8.188 1 87.62 42 TYR B N 1
ATOM 1403 C CA . TYR B 1 42 ? 4.434 -8.984 8.055 1 87.62 42 TYR B CA 1
ATOM 1404 C C . TYR B 1 42 ? 5.949 -8.812 8.031 1 87.62 42 TYR B C 1
ATOM 1406 O O . TYR B 1 42 ? 6.453 -7.746 7.66 1 87.62 42 TYR B O 1
ATOM 1414 N N . ARG B 1 43 ? 6.648 -9.812 8.539 1 87.12 43 ARG B N 1
ATOM 1415 C CA . ARG B 1 43 ? 8.102 -9.719 8.492 1 87.12 43 ARG B CA 1
ATOM 1416 C C . ARG B 1 43 ? 8.602 -9.641 7.055 1 87.12 43 ARG B C 1
ATOM 1418 O O . ARG B 1 43 ? 8.109 -10.344 6.18 1 87.12 43 ARG B O 1
ATOM 1425 N N . ARG B 1 44 ? 9.586 -8.82 6.887 1 90.62 44 ARG B N 1
ATOM 1426 C CA . ARG B 1 44 ? 10.172 -8.602 5.566 1 90.62 44 ARG B CA 1
ATOM 1427 C C . ARG B 1 44 ? 10.609 -9.922 4.934 1 90.62 44 ARG B C 1
ATOM 1429 O O . ARG B 1 44 ? 10.289 -10.188 3.773 1 90.62 44 ARG B O 1
ATOM 1436 N N . GLU B 1 45 ? 11.359 -10.75 5.707 1 92.75 45 GLU B N 1
ATOM 1437 C CA . GLU B 1 45 ? 11.891 -12.008 5.188 1 92.75 45 GLU B CA 1
ATOM 1438 C C . GLU B 1 45 ? 10.758 -12.961 4.805 1 92.75 45 GLU B C 1
ATOM 1440 O O . GLU B 1 45 ? 10.859 -13.68 3.809 1 92.75 45 GLU B O 1
ATOM 1445 N N . GLU B 1 46 ? 9.742 -12.953 5.562 1 91.31 46 GLU B N 1
ATOM 1446 C CA . GLU B 1 46 ? 8.609 -13.836 5.293 1 91.31 46 GLU B CA 1
ATOM 1447 C C . GLU B 1 46 ? 7.836 -13.375 4.062 1 91.31 46 GLU B C 1
ATOM 1449 O O . GLU B 1 46 ? 7.395 -14.195 3.256 1 91.31 46 GLU B O 1
ATOM 1454 N N . LEU B 1 47 ? 7.672 -12.102 3.951 1 92.38 47 LEU B N 1
ATOM 1455 C CA . LEU B 1 47 ? 6.996 -11.562 2.775 1 92.38 47 LEU B CA 1
ATOM 1456 C C . LEU B 1 47 ? 7.801 -11.844 1.511 1 92.38 47 LEU B C 1
ATOM 1458 O O . LEU B 1 47 ? 7.238 -12.234 0.487 1 92.38 47 LEU B O 1
ATOM 1462 N N . ALA B 1 48 ? 9.086 -11.641 1.6 1 94.81 48 ALA B N 1
ATOM 1463 C CA . ALA B 1 48 ? 9.961 -11.922 0.462 1 94.81 48 ALA B CA 1
ATOM 1464 C C . ALA B 1 48 ? 9.883 -13.391 0.058 1 94.81 48 ALA B C 1
ATOM 1466 O O . ALA B 1 48 ? 9.789 -13.711 -1.13 1 94.81 48 ALA B O 1
ATOM 1467 N N . ALA B 1 49 ? 9.883 -14.258 1.027 1 94.12 49 ALA B N 1
ATOM 1468 C CA . ALA B 1 49 ? 9.766 -15.695 0.772 1 94.12 49 ALA B CA 1
ATOM 1469 C C . ALA B 1 49 ? 8.43 -16.031 0.123 1 94.12 49 ALA B C 1
ATOM 1471 O O . ALA B 1 49 ? 8.367 -16.812 -0.82 1 94.12 49 ALA B O 1
ATOM 1472 N N . ASP B 1 50 ? 7.422 -15.383 0.622 1 92.94 50 ASP B N 1
ATOM 1473 C CA . ASP B 1 50 ? 6.09 -15.602 0.071 1 92.94 50 ASP B CA 1
ATOM 1474 C C . ASP B 1 50 ? 6.023 -15.188 -1.396 1 92.94 50 ASP B C 1
ATOM 1476 O O . ASP B 1 50 ? 5.371 -15.844 -2.207 1 92.94 50 ASP B O 1
ATOM 1480 N N . ALA B 1 51 ? 6.699 -14.148 -1.731 1 94.19 51 ALA B N 1
ATOM 1481 C CA . ALA B 1 51 ? 6.707 -13.617 -3.094 1 94.19 51 ALA B CA 1
ATOM 1482 C C . ALA B 1 51 ? 7.734 -14.344 -3.957 1 94.19 51 ALA B C 1
ATOM 1484 O O . ALA B 1 51 ? 7.715 -14.234 -5.184 1 94.19 51 ALA B O 1
ATOM 1485 N N . GLY B 1 52 ? 8.633 -15.031 -3.305 1 93.5 52 GLY B N 1
ATOM 1486 C CA . GLY B 1 52 ? 9.656 -15.742 -4.047 1 93.5 52 GLY B CA 1
ATOM 1487 C C . GLY B 1 52 ? 10.797 -14.852 -4.504 1 93.5 52 GLY B C 1
ATOM 1488 O O . GLY B 1 52 ? 11.352 -15.055 -5.59 1 93.5 52 GLY B O 1
ATOM 1489 N N . VAL B 1 53 ? 11.133 -13.836 -3.771 1 95.12 53 VAL B N 1
ATOM 1490 C CA . VAL B 1 53 ? 12.219 -12.922 -4.125 1 95.12 53 VAL B CA 1
ATOM 1491 C C . VAL B 1 53 ? 13.195 -12.805 -2.961 1 95.12 53 VAL B C 1
ATOM 1493 O O . VAL B 1 53 ? 12.898 -13.234 -1.845 1 95.12 53 VAL B O 1
ATOM 1496 N N . ALA B 1 54 ? 14.352 -12.242 -3.289 1 96 54 ALA B N 1
ATOM 1497 C CA . ALA B 1 54 ? 15.305 -11.953 -2.217 1 96 54 ALA B CA 1
ATOM 1498 C C . ALA B 1 54 ? 14.789 -10.836 -1.316 1 96 54 ALA B C 1
ATOM 1500 O O . ALA B 1 54 ? 14.195 -9.867 -1.796 1 96 54 ALA B O 1
ATOM 1501 N N . ALA B 1 55 ? 15.094 -10.906 -0.072 1 94.88 55 ALA B N 1
ATOM 1502 C CA . ALA B 1 55 ? 14.578 -9.961 0.917 1 94.88 55 ALA B CA 1
ATOM 1503 C C . ALA B 1 55 ? 15.398 -8.672 0.92 1 94.88 55 ALA B C 1
ATOM 1505 O O . ALA B 1 55 ? 14.984 -7.668 1.509 1 94.88 55 ALA B O 1
ATOM 1506 N N . THR B 1 56 ? 16.469 -8.695 0.307 1 94.38 56 THR B N 1
ATOM 1507 C CA . THR B 1 56 ? 17.375 -7.559 0.365 1 94.38 56 THR B CA 1
ATOM 1508 C C . THR B 1 56 ? 16.844 -6.391 -0.46 1 94.38 56 THR B C 1
ATOM 1510 O O . THR B 1 56 ? 16.312 -6.59 -1.553 1 94.38 56 THR B O 1
ATOM 1513 N N . GLY B 1 57 ? 16.938 -5.234 0.036 1 92.38 57 GLY B N 1
ATOM 1514 C CA . GLY B 1 57 ? 16.594 -3.98 -0.61 1 92.38 57 GLY B CA 1
ATOM 1515 C C . GLY B 1 57 ? 17.125 -2.762 0.116 1 92.38 57 GLY B C 1
ATOM 1516 O O . GLY B 1 57 ? 17.531 -2.854 1.28 1 92.38 57 GLY B O 1
ATOM 1517 N N . SER B 1 58 ? 17.266 -1.707 -0.647 1 91.75 58 SER B N 1
ATOM 1518 C CA . SER B 1 58 ? 17.781 -0.486 -0.031 1 91.75 58 SER B CA 1
ATOM 1519 C C . SER B 1 58 ? 17.281 0.754 -0.764 1 91.75 58 SER B C 1
ATOM 1521 O O . SER B 1 58 ? 16.891 0.677 -1.931 1 91.75 58 SER B O 1
ATOM 1523 N N . GLY B 1 59 ? 17.266 1.854 0.075 1 91.75 59 GLY B N 1
ATOM 1524 C CA . GLY B 1 59 ? 16.875 3.125 -0.519 1 91.75 59 GLY B CA 1
ATOM 1525 C C . GLY B 1 59 ? 15.375 3.312 -0.605 1 91.75 59 GLY B C 1
ATOM 1526 O O . GLY B 1 59 ? 14.625 2.662 0.121 1 91.75 59 GLY B O 1
ATOM 1527 N N . PHE B 1 60 ? 14.984 4.188 -1.481 1 94.06 60 PHE B N 1
ATOM 1528 C CA . PHE B 1 60 ? 13.586 4.57 -1.627 1 94.06 60 PHE B CA 1
ATOM 1529 C C . PHE B 1 60 ? 12.781 3.453 -2.287 1 94.06 60 PHE B C 1
ATOM 1531 O O . PHE B 1 60 ? 13.133 2.992 -3.377 1 94.06 60 PHE B O 1
ATOM 1538 N N . SER B 1 61 ? 11.664 2.986 -1.646 1 92.38 61 SER B N 1
ATOM 1539 C CA . SER B 1 61 ? 10.836 1.887 -2.127 1 92.38 61 SER B CA 1
ATOM 1540 C C . SER B 1 61 ? 9.93 2.336 -3.266 1 92.38 61 SER B C 1
ATOM 1542 O O . SER B 1 61 ? 9.328 1.506 -3.953 1 92.38 61 SER B O 1
ATOM 1544 N N . ALA B 1 62 ? 9.797 3.648 -3.434 1 92 62 ALA B N 1
ATOM 1545 C CA . ALA B 1 62 ? 8.891 4.254 -4.406 1 92 62 ALA B CA 1
ATOM 1546 C C . ALA B 1 62 ? 7.434 4.016 -4.02 1 92 62 ALA B C 1
ATOM 1548 O O . ALA B 1 62 ? 6.555 3.967 -4.883 1 92 62 ALA B O 1
ATOM 1549 N N . ILE B 1 63 ? 7.172 3.738 -2.773 1 93 63 ILE B N 1
ATOM 1550 C CA . ILE B 1 63 ? 5.824 3.625 -2.225 1 93 63 ILE B CA 1
ATOM 1551 C C . ILE B 1 63 ? 5.73 4.414 -0.921 1 93 63 ILE B C 1
ATOM 1553 O O . ILE B 1 63 ? 6.629 4.344 -0.078 1 93 63 ILE B O 1
ATOM 1557 N N . THR B 1 64 ? 4.715 5.234 -0.804 1 93.31 64 THR B N 1
ATOM 1558 C CA . THR B 1 64 ? 4.359 5.867 0.46 1 93.31 64 THR B CA 1
ATOM 1559 C C . THR B 1 64 ? 2.916 5.551 0.839 1 93.31 64 THR B C 1
ATOM 1561 O O . THR B 1 64 ? 2.096 5.238 -0.027 1 93.31 64 THR B O 1
ATOM 1564 N N . LEU B 1 65 ? 2.715 5.512 2.08 1 89.19 65 LEU B N 1
ATOM 1565 C CA . LEU B 1 65 ? 1.365 5.363 2.615 1 89.19 65 LEU B CA 1
ATOM 1566 C C . LEU B 1 65 ? 0.828 6.703 3.109 1 89.19 65 LEU B C 1
ATOM 1568 O O . LEU B 1 65 ? 1.421 7.328 3.992 1 89.19 65 LEU B O 1
ATOM 1572 N N . ALA B 1 66 ? -0.281 7.074 2.516 1 90.38 66 ALA B N 1
ATOM 1573 C CA . ALA B 1 66 ? -0.812 8.391 2.854 1 90.38 66 ALA B CA 1
ATOM 1574 C C . ALA B 1 66 ? -1.957 8.281 3.855 1 90.38 66 ALA B C 1
ATOM 1576 O O . ALA B 1 66 ? -2.863 7.461 3.686 1 90.38 66 ALA B O 1
ATOM 1577 N N . HIS B 1 67 ? -1.839 9.023 4.844 1 86.06 67 HIS B N 1
ATOM 1578 C CA . HIS B 1 67 ? -2.887 9.219 5.84 1 86.06 67 HIS B CA 1
ATOM 1579 C C . HIS B 1 67 ? -3.465 10.625 5.762 1 86.06 67 HIS B C 1
ATOM 1581 O O . HIS B 1 67 ? -2.814 11.594 6.164 1 86.06 67 HIS B O 1
ATOM 1587 N N . ASN B 1 68 ? -4.68 10.648 5.285 1 87.5 68 ASN B N 1
ATOM 1588 C CA . ASN B 1 68 ? -5.32 11.953 5.137 1 87.5 68 ASN B CA 1
ATOM 1589 C C . ASN B 1 68 ? -6.086 12.344 6.398 1 87.5 68 ASN B C 1
ATOM 1591 O O . ASN B 1 68 ? -6.75 11.508 7.012 1 87.5 68 ASN B O 1
ATOM 1595 N N . VAL B 1 69 ? -5.961 13.641 6.727 1 86.69 69 VAL B N 1
ATOM 1596 C CA . VAL B 1 69 ? -6.645 14.172 7.902 1 86.69 69 VAL B CA 1
ATOM 1597 C C . VAL B 1 69 ? -7.461 15.398 7.516 1 86.69 69 VAL B C 1
ATOM 1599 O O . VAL B 1 69 ? -7.492 15.789 6.344 1 86.69 69 VAL B O 1
ATOM 1602 N N . HIS B 1 70 ? -8.078 16.031 8.531 1 89.06 70 HIS B N 1
ATOM 1603 C CA . HIS B 1 70 ? -9.141 16.969 8.203 1 89.06 70 HIS B CA 1
ATOM 1604 C C . HIS B 1 70 ? -8.656 18.406 8.336 1 89.06 70 HIS B C 1
ATOM 1606 O O . HIS B 1 70 ? -9.398 19.359 8.039 1 89.06 70 HIS B O 1
ATOM 1612 N N . SER B 1 71 ? -7.434 18.609 8.836 1 92.38 71 SER B N 1
ATOM 1613 C CA . SER B 1 71 ? -6.93 19.953 9.008 1 92.38 71 SER B CA 1
ATOM 1614 C C . SER B 1 71 ? -5.406 19.984 9.086 1 92.38 71 SER B C 1
ATOM 1616 O O . SER B 1 71 ? -4.777 18.938 9.305 1 92.38 71 SER B O 1
ATOM 1618 N N . GLU B 1 72 ? -4.906 21.203 8.914 1 96.5 72 GLU B N 1
ATOM 1619 C CA . GLU B 1 72 ? -3.463 21.375 9.055 1 96.5 72 GLU B CA 1
ATOM 1620 C C . GLU B 1 72 ? -3.002 21.031 10.469 1 96.5 72 GLU B C 1
ATOM 1622 O O . GLU B 1 72 ? -1.95 20.422 10.656 1 96.5 72 GLU B O 1
ATOM 1627 N N . ALA B 1 73 ? -3.766 21.469 11.398 1 95.44 73 ALA B N 1
ATOM 1628 C CA . ALA B 1 73 ? -3.436 21.188 12.797 1 95.44 73 ALA B CA 1
ATOM 1629 C C . ALA B 1 73 ? -3.354 19.688 13.062 1 95.44 73 ALA B C 1
ATOM 1631 O O . ALA B 1 73 ? -2.504 19.234 13.828 1 95.44 73 ALA B O 1
ATOM 1632 N N . GLU B 1 74 ? -4.188 18.922 12.414 1 90.12 74 GLU B N 1
ATOM 1633 C CA . GLU B 1 74 ? -4.184 17.469 12.586 1 90.12 74 GLU B CA 1
ATOM 1634 C C . GLU B 1 74 ? -2.951 16.844 11.945 1 90.12 74 GLU B C 1
ATOM 1636 O O . GLU B 1 74 ? -2.426 15.844 12.445 1 90.12 74 GLU B O 1
ATOM 1641 N N . VAL B 1 75 ? -2.52 17.438 10.859 1 93.06 75 VAL B N 1
ATOM 1642 C CA . VAL B 1 75 ? -1.269 16.969 10.273 1 93.06 75 VAL B CA 1
ATOM 1643 C C . VAL B 1 75 ? -0.145 17.078 11.297 1 93.06 75 VAL B C 1
ATOM 1645 O O . VAL B 1 75 ? 0.562 16.094 11.555 1 93.06 75 VAL B O 1
ATOM 1648 N N . ASP B 1 76 ? -0.085 18.219 11.883 1 94.06 76 ASP B N 1
ATOM 1649 C CA . ASP B 1 76 ? 0.957 18.469 12.875 1 94.06 76 ASP B CA 1
ATOM 1650 C C . ASP B 1 76 ? 0.825 17.5 14.055 1 94.06 76 ASP B C 1
ATOM 1652 O O . ASP B 1 76 ? 1.82 16.938 14.516 1 94.06 76 ASP B O 1
ATOM 1656 N N . ALA B 1 77 ? -0.348 17.312 14.461 1 89.38 77 ALA B N 1
ATOM 1657 C CA . ALA B 1 77 ? -0.6 16.453 15.617 1 89.38 77 ALA B CA 1
ATOM 1658 C C . ALA B 1 77 ? -0.182 15.023 15.328 1 89.38 77 ALA B C 1
ATOM 1660 O O . ALA B 1 77 ? 0.452 14.375 16.172 1 89.38 77 ALA B O 1
ATOM 1661 N N . VAL B 1 78 ? -0.552 14.555 14.172 1 87.5 78 VAL B N 1
ATOM 1662 C CA . VAL B 1 78 ? -0.249 13.18 13.805 1 87.5 78 VAL B CA 1
ATOM 1663 C C . VAL B 1 78 ? 1.261 13 13.656 1 87.5 78 VAL B C 1
ATOM 1665 O O . VAL B 1 78 ? 1.822 12.008 14.117 1 87.5 78 VAL B O 1
ATOM 1668 N N . LEU B 1 79 ? 1.887 13.953 13.07 1 90.62 79 LEU B N 1
ATOM 1669 C CA . LEU B 1 79 ? 3.336 13.875 12.914 1 90.62 79 LEU B CA 1
ATOM 1670 C C . LEU B 1 79 ? 4.027 13.867 14.273 1 90.62 79 LEU B C 1
ATOM 1672 O O . LEU B 1 79 ? 4.961 13.094 14.492 1 90.62 79 LEU B O 1
ATOM 1676 N N . ASN B 1 80 ? 3.561 14.68 15.125 1 89.31 80 ASN B N 1
ATOM 1677 C CA . ASN B 1 80 ? 4.113 14.727 16.469 1 89.31 80 ASN B CA 1
ATOM 1678 C C . ASN B 1 80 ? 3.902 13.406 17.203 1 89.31 80 ASN B C 1
ATOM 1680 O O . ASN B 1 80 ? 4.812 12.914 17.875 1 89.31 80 ASN B O 1
ATOM 1684 N N . GLN B 1 81 ? 2.742 12.891 17.078 1 84.62 81 GLN B N 1
ATOM 1685 C CA . GLN B 1 81 ? 2.432 11.609 17.703 1 84.62 81 GLN B CA 1
ATOM 1686 C C . GLN B 1 81 ? 3.334 10.5 17.156 1 84.62 81 GLN B C 1
ATOM 1688 O O . GLN B 1 81 ? 3.826 9.664 17.922 1 84.62 81 GLN B O 1
ATOM 1693 N N . ALA B 1 82 ? 3.475 10.484 15.891 1 84.69 82 ALA B N 1
ATOM 1694 C CA . ALA B 1 82 ? 4.324 9.477 15.258 1 84.69 82 ALA B CA 1
ATOM 1695 C C . ALA B 1 82 ? 5.758 9.578 15.766 1 84.69 82 ALA B C 1
ATOM 1697 O O . ALA B 1 82 ? 6.371 8.562 16.109 1 84.69 82 ALA B O 1
ATOM 1698 N N . THR B 1 83 ? 6.234 10.766 15.859 1 87.62 83 THR B N 1
ATOM 1699 C CA . THR B 1 83 ? 7.609 10.977 16.312 1 87.62 83 THR B CA 1
ATOM 1700 C C . THR B 1 83 ? 7.762 10.594 17.781 1 87.62 83 THR B C 1
ATOM 1702 O O . THR B 1 83 ? 8.758 9.977 18.156 1 87.62 83 THR B O 1
ATOM 1705 N N . ALA B 1 84 ? 6.797 10.891 18.5 1 84.25 84 ALA B N 1
ATOM 1706 C CA . ALA B 1 84 ? 6.809 10.539 19.906 1 84.25 84 ALA B CA 1
ATOM 1707 C C . ALA B 1 84 ? 6.793 9.023 20.094 1 84.25 84 ALA B C 1
ATOM 1709 O O . ALA B 1 84 ? 7.336 8.508 21.078 1 84.25 84 ALA B O 1
ATOM 1710 N N . ALA B 1 85 ? 6.199 8.414 19.141 1 78.5 85 ALA B N 1
ATOM 1711 C CA . ALA B 1 85 ? 6.066 6.957 19.203 1 78.5 85 ALA B CA 1
ATOM 1712 C C . ALA B 1 85 ? 7.297 6.27 18.625 1 78.5 85 ALA B C 1
ATOM 1714 O O . ALA B 1 85 ? 7.344 5.039 18.531 1 78.5 85 ALA B O 1
ATOM 1715 N N . GLY B 1 86 ? 8.227 7.043 18.156 1 82.19 86 GLY B N 1
ATOM 1716 C CA . GLY B 1 86 ? 9.492 6.449 17.734 1 82.19 86 GLY B CA 1
ATOM 1717 C C . GLY B 1 86 ? 9.719 6.516 16.25 1 82.19 86 GLY B C 1
ATOM 1718 O O . GLY B 1 86 ? 10.742 6.039 15.75 1 82.19 86 GLY B O 1
ATOM 1719 N N . ALA B 1 87 ? 8.789 7.082 15.531 1 86.19 87 ALA B N 1
ATOM 1720 C CA . ALA B 1 87 ? 9 7.277 14.094 1 86.19 87 ALA B CA 1
ATOM 1721 C C . ALA B 1 87 ? 10.039 8.367 13.836 1 86.19 87 ALA B C 1
ATOM 1723 O O . ALA B 1 87 ? 10.32 9.188 14.719 1 86.19 87 ALA B O 1
ATOM 1724 N N . THR B 1 88 ? 10.688 8.281 12.688 1 91.62 88 THR B N 1
ATOM 1725 C CA . THR B 1 88 ? 11.633 9.305 12.266 1 91.62 88 THR B CA 1
ATOM 1726 C C . THR B 1 88 ? 10.945 10.344 11.383 1 91.62 88 THR B C 1
ATOM 1728 O O . THR B 1 88 ? 10.336 10 10.367 1 91.62 88 THR B O 1
ATOM 1731 N N . LEU B 1 89 ? 11.031 11.555 11.805 1 94.25 89 LEU B N 1
ATOM 1732 C CA . LEU B 1 89 ? 10.516 12.625 10.953 1 94.25 89 LEU B CA 1
ATOM 1733 C C . LEU B 1 89 ? 11.375 12.781 9.703 1 94.25 89 LEU B C 1
ATOM 1735 O O . LEU B 1 89 ? 12.594 12.922 9.789 1 94.25 89 LEU B O 1
ATOM 1739 N N . ILE B 1 90 ? 10.82 12.703 8.586 1 96.62 90 ILE B N 1
ATOM 1740 C CA . ILE B 1 90 ? 11.531 12.773 7.309 1 96.62 90 ILE B CA 1
ATOM 1741 C C . ILE B 1 90 ? 11.367 14.172 6.707 1 96.62 90 ILE B C 1
ATOM 1743 O O . ILE B 1 90 ? 12.32 14.742 6.18 1 96.62 90 ILE B O 1
ATOM 1747 N N . LYS B 1 91 ? 10.195 14.656 6.789 1 97.06 91 LYS B N 1
ATOM 1748 C CA . LYS B 1 91 ? 9.859 15.984 6.277 1 97.06 91 LYS B CA 1
ATOM 1749 C C . LYS B 1 91 ? 8.82 16.672 7.168 1 97.06 91 LYS B C 1
ATOM 1751 O O . LYS B 1 91 ? 7.734 16.125 7.391 1 97.06 91 LYS B O 1
ATOM 1756 N N . SER B 1 92 ? 9.195 17.828 7.594 1 97.25 92 SER B N 1
ATOM 1757 C CA . SER B 1 92 ? 8.25 18.594 8.391 1 97.25 92 SER B CA 1
ATOM 1758 C C . SER B 1 92 ? 7.035 19 7.559 1 97.25 92 SER B C 1
ATOM 1760 O O . SER B 1 92 ? 7.125 19.125 6.336 1 97.25 92 SER B O 1
ATOM 1762 N N . ALA B 1 93 ? 5.949 19.125 8.297 1 97.25 93 ALA B N 1
ATOM 1763 C CA . ALA B 1 93 ? 4.746 19.578 7.602 1 97.25 93 ALA B CA 1
ATOM 1764 C C . ALA B 1 93 ? 4.969 20.938 6.938 1 97.25 93 ALA B C 1
ATOM 1766 O O . ALA B 1 93 ? 5.602 21.812 7.516 1 97.25 93 ALA B O 1
ATOM 1767 N N . GLU B 1 94 ? 4.516 21.047 5.738 1 97.38 94 GLU B N 1
ATOM 1768 C CA . GLU B 1 94 ? 4.578 22.281 4.965 1 97.38 94 GLU B CA 1
ATOM 1769 C C . GLU B 1 94 ? 3.504 22.312 3.881 1 97.38 94 GLU B C 1
ATOM 1771 O O . GLU B 1 94 ? 2.877 21.297 3.596 1 97.38 94 GLU B O 1
ATOM 1776 N N . ARG B 1 95 ? 3.279 23.5 3.4 1 95.06 95 ARG B N 1
ATOM 1777 C CA . ARG B 1 95 ? 2.406 23.578 2.232 1 95.06 95 ARG B CA 1
ATOM 1778 C C . ARG B 1 95 ? 3.039 22.891 1.028 1 95.06 95 ARG B C 1
ATOM 1780 O O . ARG B 1 95 ? 4.195 23.156 0.694 1 95.06 95 ARG B O 1
ATOM 1787 N N . ALA B 1 96 ? 2.273 22.031 0.456 1 91.12 96 ALA B N 1
ATOM 1788 C CA . ALA B 1 96 ? 2.781 21.219 -0.644 1 91.12 96 ALA B CA 1
ATOM 1789 C C . ALA B 1 96 ? 2.494 21.875 -1.991 1 91.12 96 ALA B C 1
ATOM 1791 O O . ALA B 1 96 ? 1.63 22.75 -2.092 1 91.12 96 ALA B O 1
ATOM 1792 N N . CYS B 1 97 ? 3.145 21.359 -3.006 1 86 97 CYS B N 1
ATOM 1793 C CA . CYS B 1 97 ? 3.006 21.906 -4.355 1 86 97 CYS B CA 1
ATOM 1794 C C . CYS B 1 97 ? 1.609 21.641 -4.906 1 86 97 CYS B C 1
ATOM 1796 O O . CYS B 1 97 ? 1.14 22.359 -5.789 1 86 97 CYS B O 1
ATOM 1798 N N . TRP B 1 98 ? 0.94 20.703 -4.426 1 86.5 98 TRP B N 1
ATOM 1799 C CA . TRP B 1 98 ? -0.392 20.344 -4.91 1 86.5 98 TRP B CA 1
ATOM 1800 C C . TRP B 1 98 ? -1.467 21.109 -4.141 1 86.5 98 TRP B C 1
ATOM 1802 O O . TRP B 1 98 ? -2.662 20.859 -4.324 1 86.5 98 TRP B O 1
ATOM 1812 N N . GLY B 1 99 ? -1.103 21.969 -3.205 1 89.81 99 GLY B N 1
ATOM 1813 C CA . GLY B 1 99 ? -2.037 22.891 -2.584 1 89.81 99 GLY B CA 1
ATOM 1814 C C . GLY B 1 99 ? -2.428 22.484 -1.174 1 89.81 99 GLY B C 1
ATOM 1815 O O . GLY B 1 99 ? -3.061 23.266 -0.454 1 89.81 99 GLY B O 1
ATOM 1816 N N . GLY B 1 100 ? -2.064 21.312 -0.757 1 94.5 100 GLY B N 1
ATOM 1817 C CA . GLY B 1 100 ? -2.369 20.875 0.597 1 94.5 100 GLY B CA 1
ATOM 1818 C C . GLY B 1 100 ? -1.228 21.109 1.568 1 94.5 100 GLY B C 1
ATOM 1819 O O . GLY B 1 100 ? -0.37 21.953 1.336 1 94.5 100 GLY B O 1
ATOM 1820 N N . TYR B 1 101 ? -1.432 20.562 2.693 1 97.31 101 TYR B N 1
ATOM 1821 C CA . TYR B 1 101 ? -0.474 20.609 3.793 1 97.31 101 TYR B CA 1
ATOM 1822 C C . TYR B 1 101 ? -0.085 19.203 4.242 1 97.31 101 TYR B C 1
ATOM 1824 O O . TYR B 1 101 ? -0.951 18.391 4.566 1 97.31 101 TYR B O 1
ATOM 1832 N N . SER B 1 102 ? 1.242 18.953 4.125 1 97 102 SER B N 1
ATOM 1833 C CA . SER B 1 102 ? 1.594 17.562 4.41 1 97 102 SER B CA 1
ATOM 1834 C C . SER B 1 102 ? 3.023 17.453 4.93 1 97 102 SER B C 1
ATOM 1836 O O . SER B 1 102 ? 3.814 18.375 4.793 1 97 102 SER B O 1
ATOM 1838 N N . GLY B 1 103 ? 3.324 16.328 5.551 1 96.81 103 GLY B N 1
ATOM 1839 C CA . GLY B 1 103 ? 4.629 15.906 6.027 1 96.81 103 GLY B CA 1
ATOM 1840 C C . GLY B 1 103 ? 4.828 14.398 5.961 1 96.81 103 GLY B C 1
ATOM 1841 O O . GLY B 1 103 ? 3.902 13.664 5.621 1 96.81 103 GLY B O 1
ATOM 1842 N N . TYR B 1 104 ? 6.098 14.086 6.262 1 96.38 104 TYR B N 1
ATOM 1843 C CA . TYR B 1 104 ? 6.422 12.672 6.141 1 96.38 104 TYR B CA 1
ATOM 1844 C C . TYR B 1 104 ? 7.168 12.18 7.375 1 96.38 104 TYR B C 1
ATOM 1846 O O . TYR B 1 104 ? 8.008 12.891 7.93 1 96.38 104 TYR B O 1
ATOM 1854 N N . PHE B 1 105 ? 6.895 10.953 7.703 1 92.06 105 PHE B N 1
ATOM 1855 C CA . PHE B 1 105 ? 7.711 10.227 8.664 1 92.06 105 PHE B CA 1
ATOM 1856 C C . PHE B 1 105 ? 7.992 8.812 8.172 1 92.06 105 PHE B C 1
ATOM 1858 O O . PHE B 1 105 ? 7.328 8.32 7.254 1 92.06 105 PHE B O 1
ATOM 1865 N N . ALA B 1 106 ? 9.039 8.242 8.703 1 91.88 106 ALA B N 1
ATOM 1866 C CA . ALA B 1 106 ? 9.352 6.832 8.461 1 91.88 106 ALA B CA 1
ATOM 1867 C C . ALA B 1 106 ? 9.062 5.988 9.703 1 91.88 106 ALA B C 1
ATOM 1869 O O . ALA B 1 106 ? 9.438 6.363 10.82 1 91.88 106 ALA B O 1
ATOM 1870 N N . ASP B 1 107 ? 8.367 4.895 9.43 1 84.94 107 ASP B N 1
ATOM 1871 C CA . ASP B 1 107 ? 8.164 3.973 10.547 1 84.94 107 ASP B CA 1
ATOM 1872 C C . ASP B 1 107 ? 9.445 3.195 10.852 1 84.94 107 ASP B C 1
ATOM 1874 O O . ASP B 1 107 ? 10.461 3.367 10.172 1 84.94 107 ASP B O 1
ATOM 1878 N N . PRO B 1 108 ? 9.461 2.412 11.852 1 82 108 PRO B N 1
ATOM 1879 C CA . PRO B 1 108 ? 10.695 1.747 12.281 1 82 108 PRO B CA 1
ATOM 1880 C C . PRO B 1 108 ? 11.273 0.829 11.211 1 82 108 PRO B C 1
ATOM 1882 O O . PRO B 1 108 ? 12.469 0.538 11.219 1 82 108 PRO B O 1
ATOM 1885 N N . ASP B 1 109 ? 10.461 0.401 10.289 1 84.38 109 ASP B N 1
ATOM 1886 C CA . ASP B 1 109 ? 10.93 -0.462 9.211 1 84.38 109 ASP B CA 1
ATOM 1887 C C . ASP B 1 109 ? 11.344 0.358 7.988 1 84.38 109 ASP B C 1
ATOM 1889 O O . ASP B 1 109 ? 11.75 -0.2 6.969 1 84.38 109 ASP B O 1
ATOM 1893 N N . GLY B 1 110 ? 11.188 1.652 8.094 1 87.94 110 GLY B N 1
ATOM 1894 C CA . GLY B 1 110 ? 11.688 2.533 7.051 1 87.94 110 GLY B CA 1
ATOM 1895 C C . GLY B 1 110 ? 10.633 2.893 6.023 1 87.94 110 GLY B C 1
ATOM 1896 O O . GLY B 1 110 ? 10.914 3.598 5.051 1 87.94 110 GLY B O 1
ATOM 1897 N N . HIS B 1 111 ? 9.445 2.396 6.199 1 90.75 111 HIS B N 1
ATOM 1898 C CA . HIS B 1 111 ? 8.383 2.764 5.27 1 90.75 111 HIS B CA 1
ATOM 1899 C C . HIS B 1 111 ? 7.953 4.215 5.469 1 90.75 111 HIS B C 1
ATOM 1901 O O . HIS B 1 111 ? 7.781 4.664 6.602 1 90.75 111 HIS B O 1
ATOM 1907 N N . LEU B 1 112 ? 7.727 4.918 4.344 1 93.25 112 LEU B N 1
ATOM 1908 C CA . LEU B 1 112 ? 7.367 6.332 4.398 1 93.25 112 LEU B CA 1
ATOM 1909 C C . LEU B 1 112 ? 5.855 6.508 4.477 1 93.25 112 LEU B C 1
ATOM 1911 O O . LEU B 1 112 ? 5.113 5.902 3.695 1 93.25 112 LEU B O 1
ATOM 1915 N N . TRP B 1 113 ? 5.539 7.328 5.414 1 90.75 113 TRP B N 1
ATOM 1916 C CA . TRP B 1 113 ? 4.152 7.738 5.605 1 90.75 113 TRP B CA 1
ATOM 1917 C C . TRP B 1 113 ? 3.986 9.234 5.34 1 90.75 113 TRP B C 1
ATOM 1919 O O . TRP B 1 113 ? 4.793 10.039 5.801 1 90.75 113 TRP B O 1
ATOM 1929 N N . GLU B 1 114 ? 2.967 9.523 4.574 1 94.19 114 GLU B N 1
ATOM 1930 C CA . GLU B 1 114 ? 2.562 10.914 4.398 1 94.19 114 GLU B CA 1
ATOM 1931 C C . GLU B 1 114 ? 1.33 11.242 5.238 1 94.19 114 GLU B C 1
ATOM 1933 O O . GLU B 1 114 ? 0.333 10.516 5.191 1 94.19 114 GLU B O 1
ATOM 1938 N N . VAL B 1 115 ? 1.463 12.234 6.004 1 91.31 115 VAL B N 1
ATOM 1939 C CA . VAL B 1 115 ? 0.282 12.82 6.629 1 91.31 115 VAL B CA 1
ATOM 1940 C C . VAL B 1 115 ? -0.132 14.078 5.875 1 91.31 115 VAL B C 1
ATOM 1942 O O . VAL B 1 115 ? 0.666 15.008 5.715 1 91.31 115 VAL B O 1
ATOM 1945 N N . ALA B 1 116 ? -1.425 14.039 5.418 1 93.94 116 ALA B N 1
ATOM 1946 C CA . ALA B 1 116 ? -1.768 15.109 4.484 1 93.94 116 ALA B CA 1
ATOM 1947 C C . ALA B 1 116 ? -3.15 15.68 4.785 1 93.94 116 ALA B C 1
ATOM 1949 O O . ALA B 1 116 ? -4.074 14.938 5.125 1 93.94 116 ALA B O 1
ATOM 1950 N N . TYR B 1 117 ? -3.264 16.953 4.676 1 94.25 117 TYR B N 1
ATOM 1951 C CA . TYR B 1 117 ? -4.523 17.672 4.586 1 94.25 117 TYR B CA 1
ATOM 1952 C C . TYR B 1 117 ? -4.754 18.188 3.168 1 94.25 117 TYR B C 1
ATOM 1954 O O . TYR B 1 117 ? -3.957 18.969 2.646 1 94.25 117 TYR B O 1
ATOM 1962 N N . ASN B 1 118 ? -5.766 17.609 2.555 1 92.06 118 ASN B N 1
ATOM 1963 C CA . ASN B 1 118 ? -6.188 18.047 1.226 1 92.06 118 ASN B CA 1
ATOM 1964 C C . ASN B 1 118 ? -7.496 18.828 1.278 1 92.06 118 ASN B C 1
ATOM 1966 O O . ASN B 1 118 ? -8.555 18.25 1.522 1 92.06 118 ASN B O 1
ATOM 1970 N N . PRO B 1 119 ? -7.438 20.125 1.059 1 91.88 119 PRO B N 1
ATOM 1971 C CA . PRO B 1 119 ? -8.648 20.953 1.188 1 91.88 119 PRO B CA 1
ATOM 1972 C C . PRO B 1 119 ? -9.586 20.797 -0.005 1 91.88 119 PRO B C 1
ATOM 1974 O O . PRO B 1 119 ? -10.703 21.328 0.018 1 91.88 119 PRO B O 1
ATOM 1977 N N . PHE B 1 120 ? -9.203 20.047 -0.981 1 86.31 120 PHE B N 1
ATOM 1978 C CA . PHE B 1 120 ? -9.953 20.031 -2.23 1 86.31 120 PHE B CA 1
ATOM 1979 C C . PHE B 1 120 ? -10.844 18.797 -2.311 1 86.31 120 PHE B C 1
ATOM 1981 O O . PHE B 1 120 ? -11.906 18.828 -2.939 1 86.31 120 PHE B O 1
ATOM 1988 N N . PHE B 1 121 ? -10.375 17.688 -1.789 1 79.06 121 PHE B N 1
ATOM 1989 C CA . PHE B 1 121 ? -11.164 16.469 -1.812 1 79.06 121 PHE B CA 1
ATOM 1990 C C . PHE B 1 121 ? -10.695 15.492 -0.731 1 79.06 121 PHE B C 1
ATOM 1992 O O . PHE B 1 121 ? -9.625 15.68 -0.149 1 79.06 121 PHE B O 1
ATOM 1999 N N . TRP B 1 122 ? -11.547 14.547 -0.447 1 79.94 122 TRP B N 1
ATOM 2000 C CA . TRP B 1 122 ? -11.219 13.5 0.515 1 79.94 122 TRP B CA 1
ATOM 2001 C C . TRP B 1 122 ? -11.039 12.156 -0.184 1 79.94 122 TRP B C 1
ATOM 2003 O O . TRP B 1 122 ? -11.992 11.602 -0.739 1 79.94 122 TRP B O 1
ATOM 2013 N N . PRO B 1 123 ? -9.734 11.711 -0.086 1 76.56 123 PRO B N 1
ATOM 2014 C CA . PRO B 1 123 ? -9.562 10.375 -0.661 1 76.56 123 PRO B CA 1
ATOM 2015 C C . PRO B 1 123 ? -10.18 9.281 0.199 1 76.56 123 PRO B C 1
ATOM 2017 O O . PRO B 1 123 ? -9.898 9.195 1.397 1 76.56 123 PRO B O 1
ATOM 2020 N N . GLY B 1 124 ? -11.047 8.492 -0.352 1 70.56 124 GLY B N 1
ATOM 2021 C CA . GLY B 1 124 ? -11.68 7.41 0.385 1 70.56 124 GLY B CA 1
ATOM 2022 C C . GLY B 1 124 ? -13.125 7.699 0.748 1 70.56 124 GLY B C 1
ATOM 2023 O O . GLY B 1 124 ? -13.812 8.43 0.033 1 70.56 124 GLY B O 1
ATOM 2024 N N . ILE B 1 125 ? -13.57 6.875 1.712 1 63.72 125 ILE B N 1
ATOM 2025 C CA . ILE B 1 125 ? -14.953 7.023 2.152 1 63.72 125 ILE B CA 1
ATOM 2026 C C . ILE B 1 125 ? -15.07 8.227 3.082 1 63.72 125 ILE B C 1
ATOM 2028 O O . ILE B 1 125 ? -14.312 8.352 4.047 1 63.72 125 ILE B O 1
ATOM 2032 N N . GLU B 1 126 ? -15.805 9.227 2.572 1 59.75 126 GLU B N 1
ATOM 2033 C CA . GLU B 1 126 ? -15.969 10.445 3.367 1 59.75 126 GLU B CA 1
ATOM 2034 C C . GLU B 1 126 ? -16.531 10.125 4.75 1 59.75 126 GLU B C 1
ATOM 2036 O O . GLU B 1 126 ? -17.406 9.266 4.883 1 59.75 126 GLU B O 1
ATOM 2041 N N . PRO B 1 127 ? -15.82 10.57 5.738 1 53.41 127 PRO B N 1
ATOM 2042 C CA . PRO B 1 127 ? -16.297 10.305 7.098 1 53.41 127 PRO B CA 1
ATOM 2043 C C . PRO B 1 127 ? -17.797 10.523 7.238 1 53.41 127 PRO B C 1
ATOM 2045 O O . PRO B 1 127 ? -18.453 9.812 8.008 1 53.41 127 PRO B O 1
ATOM 2048 N N . GLU B 1 128 ? -18.312 11.531 6.688 1 51.69 128 GLU B N 1
ATOM 2049 C CA . GLU B 1 128 ? -19.766 11.703 6.844 1 51.69 128 GLU B CA 1
ATOM 2050 C C . GLU B 1 128 ? -20.516 10.453 6.387 1 51.69 128 GLU B C 1
ATOM 2052 O O . GLU B 1 128 ? -21.578 10.141 6.91 1 51.69 128 GLU B O 1
ATOM 2057 N N . THR B 1 129 ? -19.938 9.805 5.488 1 48.03 129 THR B N 1
ATOM 2058 C CA . THR B 1 129 ? -20.625 8.625 4.973 1 48.03 129 THR B CA 1
ATOM 2059 C C . THR B 1 129 ? -20.422 7.43 5.895 1 48.03 129 THR B C 1
ATOM 2061 O O . THR B 1 129 ? -21.141 6.43 5.797 1 48.03 129 THR B O 1
ATOM 2064 N N . LEU B 1 130 ? -19.375 7.363 6.582 1 46.94 130 LEU B N 1
ATOM 2065 C CA . LEU B 1 130 ? -19.109 6.266 7.504 1 46.94 130 LEU B CA 1
ATOM 2066 C C . LEU B 1 130 ? -20.016 6.359 8.734 1 46.94 130 LEU B C 1
ATOM 2068 O O . LEU B 1 130 ? -20.281 5.348 9.391 1 46.94 130 LEU B O 1
ATOM 2072 N N . ASN B 1 131 ? -20.25 7.555 9.227 1 37.12 131 ASN B N 1
ATOM 2073 C CA . ASN B 1 131 ? -21.188 7.754 10.328 1 37.12 131 ASN B CA 1
ATOM 2074 C C . ASN B 1 131 ? -22.531 8.305 9.836 1 37.12 131 ASN B C 1
ATOM 2076 O O . ASN B 1 131 ? -22.688 9.516 9.695 1 37.12 131 ASN B O 1
ATOM 2080 N N . PRO B 1 132 ? -23.328 7.461 9.234 1 36.19 132 PRO B N 1
ATOM 2081 C CA . PRO B 1 132 ? -24.625 8.07 8.992 1 36.19 132 PRO B CA 1
ATOM 2082 C C . PRO B 1 132 ? -25.234 8.703 10.25 1 36.19 132 PRO B C 1
ATOM 2084 O O . PRO B 1 132 ? -24.953 8.258 11.359 1 36.19 132 PRO B O 1
ATOM 2087 N N . ALA B 1 133 ? -25.422 10.062 10.32 1 38.06 133 ALA B N 1
ATOM 2088 C CA . ALA B 1 133 ? -26.141 10.773 11.375 1 38.06 133 ALA B CA 1
ATOM 2089 C C . ALA B 1 133 ? -27.203 9.883 12 1 38.06 133 ALA B C 1
ATOM 2091 O O . ALA B 1 133 ? -27.797 10.234 13.031 1 38.06 133 ALA B O 1
ATOM 2092 N N . GLY B 1 134 ? -27.75 8.977 11.219 1 36.16 134 GLY B N 1
ATOM 2093 C CA . GLY B 1 134 ? -28.953 8.438 11.805 1 36.16 134 GLY B CA 1
ATOM 2094 C C . GLY B 1 134 ? -28.703 7.676 13.094 1 36.16 134 GLY B C 1
ATOM 2095 O O . GLY B 1 134 ? -29.641 7.152 13.703 1 36.16 134 GLY B O 1
ATOM 2096 N N . GLN B 1 135 ? -27.531 7.121 13.367 1 35.25 135 GLN B N 1
ATOM 2097 C CA . GLN B 1 135 ? -27.734 6.441 14.648 1 35.25 135 GLN B CA 1
ATOM 2098 C C . GLN B 1 135 ? -27.75 7.441 15.805 1 35.25 135 GLN B C 1
ATOM 2100 O O . GLN B 1 135 ? -26.703 7.824 16.328 1 35.25 135 GLN B O 1
ATOM 2105 N N . SER B 1 136 ? -28.438 8.594 15.641 1 32.97 136 SER B N 1
ATOM 2106 C CA . SER B 1 136 ? -28.906 9.375 16.781 1 32.97 136 SER B CA 1
ATOM 2107 C C . SER B 1 136 ? -29.375 8.469 17.922 1 32.97 136 SER B C 1
ATOM 2109 O O . SER B 1 136 ? -30.203 7.574 17.719 1 32.97 136 SER B O 1
ATOM 2111 N N . GLY B 1 137 ? -28.562 7.973 18.797 1 32.34 137 GLY B N 1
ATOM 2112 C CA . GLY B 1 137 ? -29.109 7.504 20.047 1 32.34 137 GLY B CA 1
ATOM 2113 C C . GLY B 1 137 ? -30.312 8.297 20.516 1 32.34 137 GLY B C 1
ATOM 2114 O O . GLY B 1 137 ? -30.328 9.531 20.406 1 32.34 137 GLY B O 1
ATOM 2115 N N . ASN B 1 138 ? -31.5 7.816 20.25 1 32.5 138 ASN B N 1
ATOM 2116 C CA . ASN B 1 138 ? -32.719 8.156 21 1 32.5 138 ASN B CA 1
ATOM 2117 C C . ASN B 1 138 ? -32.438 8.344 22.484 1 32.5 138 ASN B C 1
ATOM 2119 O O . ASN B 1 138 ? -32.062 7.395 23.172 1 32.5 138 ASN B O 1
ATOM 2123 N N . 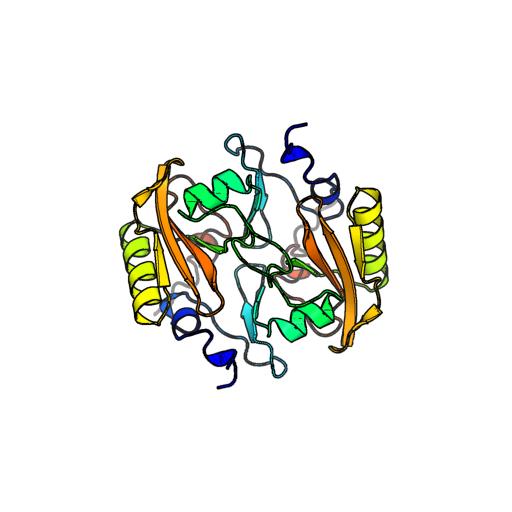ARG B 1 139 ? -31.766 9.305 22.906 1 28.16 139 ARG B N 1
ATOM 2124 C CA . ARG B 1 139 ? -31.891 9.758 24.297 1 28.16 139 ARG B CA 1
ATOM 2125 C C . ARG B 1 139 ? -33.344 9.852 24.703 1 28.16 139 ARG B C 1
ATOM 2127 O O . ARG B 1 139 ? -34.125 10.641 24.156 1 28.16 139 ARG B O 1
ATOM 2134 N N . THR B 1 140 ? -33.906 8.617 24.938 1 24.45 140 THR B N 1
ATOM 2135 C CA . THR B 1 140 ? -35 8.695 25.891 1 24.45 140 THR B CA 1
ATOM 2136 C C . THR B 1 140 ? -34.5 9.133 27.266 1 24.45 140 THR B C 1
ATOM 2138 O O . THR B 1 140 ? -33.375 8.766 27.672 1 24.45 140 THR B O 1
#

pLDDT: mean 76.56, std 20.93, range [22.91, 97.44]

Nearest PDB structures (foldseek):
  3bqx-assembly1_A-2  TM=8.638E-01  e=8.812E-11  Fulvimarina pelagi HTCC2506
  2rbb-assembly1_B  TM=8.458E-01  e=3.644E-07  Paraburkholderia phytofirmans PsJN
  1kll-assembly1_A-2  TM=8.286E-01  e=5.968E-07  Streptomyces lavendulae
  4mym-assembly1_A-2  TM=7.042E-01  e=6.752E-07  Nocardioides sp. JS614
  2a4x-assembly1_B  TM=7.880E-01  e=9.007E-06  Streptomyces caespitosus

Radius of gyration: 19.55 Å; Cα contacts (8 Å, |Δi|>4): 495; chains: 2; bounding box: 60×47×50 Å

Secondary structure (DSSP, 8-state):
----GGGS-HHHHSTTTT----SS--TTEEEEE-SSSEEEEE-HHHHHHHHTS---EEE--S-EEEEEESSHHHHHHHHHHHHHTTPEEEEEEEE-TTSSEEEEEE-TT--EEEEEE-SS--SSS-HHHHS-TT------/----GGGS-HHHHSTTTT----SS--TTEEEEE-SSSEEEEE-HHHHHHHHTS---EEE--S-EEEEEESSHHHHHHHHHHHHHTTPEEEEEEEE-TTSSEEEEEE-TT--EEEEEE-SS--SSS-HHHHS-TT------

Organism: Desulfohalobium retbaense (strain ATCC 49708 / DSM 5692 / JCM 16813 / HR100) (NCBI:txid485915)

Foldseek 3Di:
DPVCLVPLWCLQVVCVLVWDWDPPDDPQKIWTDDQVDIDMRHDLCVVCVVVVHDSDDDDDPVDEAEDEDADLVVQQVSLVSQVVRPWAWDFDWDQDPVGWIWGWTAGPVGHIYIYIYDPPDDPGDPVCNVDPPPVPPPPD/DPVCLVPLWCLQVVCVLVWDWDPPDDPQKIWTDDQVDIDMGHDLCVVCVVVVHDSDDDDDPVDEAEDEDADLVVQQVSLVSQVVRPWAWDFDWDQDPVGWIWGWTAGPVGHIYIYIYDPPDDPGDPVCRVDVVPVPPPPD

Sequence (280 aa):
MGFDIWRLPSIFTSTAWGWHKRTSAPPGIAFFPLQGSWLALYRREELAADAGVAATGSGFSAITLAHNVHSEAEVDAVLNQATAAGATLIKSAERACWGGYSGYFADPDGHLWEVAYNPFFWPGIEPETLNPAGQSGNRTMGFDIWRLPSIFTSTAWGWHKRTSAPPGIAFFPLQGSWLALYRREELAADAGVAATGSGFSAITLAHNVHSEAEVDAVLNQATAAGATLIKSAERACWGGYSGYFADPDGHLWEVAYNPFFWPGIEPETLNPAGQSGNRT

InterPro domains:
  IPR004360 Glyoxalase/fosfomycin resistance/dioxygenase domain [PF00903] (27-115)
  IPR029068 Glyoxalase/Bleomycin resistance protein/Dihydroxybiphenyl dioxygenase [G3DSA:3.10.180.10] (11-132)
  IPR029068 Glyoxalase/Bleomycin resistance protein/Dihydroxybiphenyl dioxygenase [SSF54593] (18-123)
  IPR037523 Vicinal oxygen chelate (VOC), core domain [PS51819] (1-118)

Solvent-accessible surface area (backbone atoms only — not comparable to full-atom values): 16075 Å² total; per-residue (Å²): 132,70,82,47,71,70,58,65,28,61,48,55,63,29,63,84,71,66,36,51,73,50,81,89,47,63,88,76,42,43,38,27,62,51,52,34,36,62,48,73,48,64,49,54,63,57,51,20,55,73,46,63,48,68,57,60,50,46,71,38,62,76,64,69,48,76,45,76,47,91,34,61,69,48,31,53,49,51,54,50,48,34,39,73,46,62,28,43,78,59,28,73,72,38,78,42,95,87,70,27,32,32,26,24,33,23,45,92,88,61,53,40,32,34,32,28,16,51,89,84,59,70,86,37,64,50,63,70,70,74,51,63,73,71,81,57,78,76,76,120,133,70,84,47,70,72,61,58,30,61,46,55,64,28,62,85,72,66,37,51,71,51,82,88,48,63,89,75,41,45,39,27,63,52,53,34,38,64,48,73,48,62,51,52,61,57,51,20,55,73,46,63,47,68,58,58,50,47,72,38,60,77,64,69,47,76,45,76,46,91,32,62,69,49,30,53,48,50,52,50,48,33,39,74,46,62,28,45,78,60,28,74,71,39,78,41,96,88,71,26,32,32,27,23,32,22,43,88,87,61,52,39,33,32,32,29,15,50,90,85,60,69,88,36,65,50,62,70,69,74,50,59,74,74,77,58,75,76,80,122